Protein AF-A0A135SFX0-F1 (afdb_monomer_lite)

Organism: NCBI:txid1460502

Radius of gyration: 27.42 Å; chains: 1; bounding box: 77×60×84 Å

Secondary structure (DSSP, 8-state):
--GGG-HHHHHHHHHHHHHHHHHHHHHHHHTSPPP------TTGGGSSGGG-HHHHHHHHHHHHHHHHHHHHTTPPP-GGGT-SSPPPPPPP---S----HHHHHHHHHHHHHHHHTTS-GGG--HHHHHHHHHHHHHHHHHHHHHHHHHHHHHTT----TTTHHHHHHHHHHHHHHHHHHHHHHHTT--SSSSHHHHHHHHHHHHHHHTTT----PPPSS--TT-------SSPPPP-S---HHHHHHHHHHTTSTTTSTTS-------

pLDDT: mean 81.14, std 16.98, range [37.75, 98.44]

Sequence (270 aa):
MSVFDNPALVKECSDAVASIYADVVGHLSADSPPLPQLSKSNAEEHSLEPVGSDILRVVEGLASEVLGLCAAAGYSVDLSDYTTAAPPPPPSPLLGGSESVIERLDGEIERTYRRFYDYVYADLPFCWRLLYTELSLLKFSAVVFLYVAKRAARGGKTEEEDGEGDDEEKVLDDLVAVLDKALILAGGAGLKRGRRTISRLLGYLDSATLSTSPRSSLPARFPSSRTLTPPVTRPIRAVDRMSMSAFQAYLDGRRRVDEEADVDMDLGPE

Structure (mmCIF, N/CA/C/O backbone):
data_AF-A0A135SFX0-F1
#
_entry.id   AF-A0A135SFX0-F1
#
loop_
_atom_site.group_PDB
_atom_site.id
_atom_site.type_symbol
_atom_site.label_atom_id
_atom_site.label_alt_id
_atom_site.label_comp_id
_atom_site.label_asym_id
_atom_site.label_entity_id
_atom_site.label_seq_id
_atom_site.pdbx_PDB_ins_code
_atom_site.Cartn_x
_atom_site.Cartn_y
_atom_site.Cartn_z
_atom_site.occupancy
_atom_site.B_iso_or_equiv
_atom_site.auth_seq_id
_atom_site.auth_comp_id
_atom_site.auth_asym_id
_atom_site.auth_atom_id
_atom_site.pdbx_PDB_model_num
ATOM 1 N N . MET A 1 1 ? 15.414 -13.820 -14.861 1.00 71.75 1 MET A N 1
ATOM 2 C CA . MET A 1 1 ? 14.297 -12.887 -15.125 1.00 71.75 1 MET A CA 1
ATOM 3 C C . MET A 1 1 ? 14.031 -12.182 -13.821 1.00 71.75 1 MET A C 1
ATOM 5 O O . MET A 1 1 ? 13.925 -12.883 -12.821 1.00 71.75 1 MET A O 1
ATOM 9 N N . SER A 1 2 ? 14.022 -10.853 -13.823 1.00 84.31 2 SER A N 1
ATOM 10 C CA . SER A 1 2 ? 13.745 -10.091 -12.607 1.00 84.31 2 SER A CA 1
ATOM 11 C C . SER A 1 2 ? 12.273 -10.263 -12.228 1.00 84.31 2 SER A C 1
ATOM 13 O O . SER A 1 2 ? 11.418 -10.436 -13.102 1.00 84.31 2 SER A O 1
ATOM 15 N N . VAL A 1 3 ? 11.956 -10.206 -10.932 1.00 88.81 3 VAL A N 1
ATOM 16 C CA . VAL A 1 3 ? 10.562 -10.242 -10.441 1.00 88.81 3 VAL A CA 1
ATOM 17 C C . VAL A 1 3 ? 9.735 -9.115 -11.066 1.00 88.81 3 VAL A C 1
ATOM 19 O O . VAL A 1 3 ? 8.552 -9.277 -11.374 1.00 88.81 3 VAL A O 1
ATOM 22 N N . PHE A 1 4 ? 10.392 -7.981 -11.299 1.00 89.38 4 PHE A N 1
ATOM 23 C CA . PHE A 1 4 ? 9.812 -6.755 -11.831 1.00 89.38 4 PHE A CA 1
ATOM 24 C C . PHE A 1 4 ? 9.517 -6.818 -13.335 1.00 89.38 4 PHE A C 1
ATOM 26 O O . PHE A 1 4 ? 8.800 -5.961 -13.845 1.00 89.38 4 PHE A O 1
ATOM 33 N N . ASP A 1 5 ? 9.997 -7.857 -14.030 1.00 87.81 5 ASP A N 1
ATOM 34 C CA . ASP A 1 5 ? 9.651 -8.126 -15.429 1.00 87.81 5 ASP A CA 1
ATOM 35 C C . ASP A 1 5 ? 8.270 -8.810 -15.558 1.00 87.81 5 ASP A C 1
ATOM 37 O O . ASP A 1 5 ? 7.790 -9.036 -16.669 1.00 87.81 5 ASP A O 1
ATOM 41 N N . ASN A 1 6 ? 7.616 -9.170 -14.444 1.00 91.94 6 ASN A N 1
ATOM 42 C CA . ASN A 1 6 ? 6.309 -9.821 -14.460 1.00 91.94 6 ASN A CA 1
ATOM 43 C C . ASN A 1 6 ? 5.186 -8.816 -14.806 1.00 91.94 6 ASN A C 1
ATOM 45 O O . ASN A 1 6 ? 4.804 -8.004 -13.955 1.00 91.94 6 ASN A O 1
ATOM 49 N N . PRO A 1 7 ? 4.560 -8.901 -15.998 1.00 92.62 7 PRO A N 1
ATOM 50 C CA . PRO A 1 7 ? 3.531 -7.946 -16.406 1.00 92.62 7 PRO A CA 1
ATOM 51 C C . PRO A 1 7 ? 2.262 -8.042 -15.551 1.00 92.62 7 PRO A C 1
ATOM 53 O O . PRO A 1 7 ? 1.534 -7.060 -15.428 1.00 92.62 7 PRO A O 1
ATOM 56 N N . ALA A 1 8 ? 1.989 -9.198 -14.933 1.00 95.00 8 ALA A N 1
ATOM 57 C CA . ALA A 1 8 ? 0.838 -9.364 -14.050 1.00 95.00 8 ALA A CA 1
ATOM 58 C C . ALA A 1 8 ? 1.010 -8.588 -12.737 1.00 95.00 8 ALA A C 1
ATOM 60 O O . ALA A 1 8 ? 0.038 -8.018 -12.246 1.00 95.00 8 ALA A O 1
ATOM 61 N N . LEU A 1 9 ? 2.239 -8.517 -12.207 1.00 95.50 9 LEU A N 1
ATOM 62 C CA . LEU A 1 9 ? 2.559 -7.707 -11.030 1.00 95.50 9 LEU A CA 1
ATOM 63 C C . LEU A 1 9 ? 2.352 -6.221 -11.333 1.00 95.50 9 LEU A C 1
ATOM 65 O O . LEU A 1 9 ? 1.629 -5.540 -10.612 1.00 95.50 9 LEU A O 1
ATOM 69 N N . VAL A 1 10 ? 2.941 -5.734 -12.428 1.00 95.06 10 VAL A N 1
ATOM 70 C CA . VAL A 1 10 ? 2.844 -4.318 -12.812 1.00 95.06 10 VAL A CA 1
ATOM 71 C C . VAL A 1 10 ? 1.395 -3.918 -13.100 1.00 95.06 10 VAL A C 1
ATOM 73 O O . VAL A 1 10 ? 0.946 -2.864 -12.647 1.00 95.06 10 VAL A O 1
ATOM 76 N N . LYS A 1 11 ? 0.639 -4.782 -13.790 1.00 95.06 11 LYS A N 1
ATOM 77 C CA . LYS A 1 11 ? -0.791 -4.574 -14.036 1.00 95.06 11 LYS A CA 1
ATOM 78 C C . LYS A 1 11 ? -1.583 -4.504 -12.731 1.00 95.06 11 LYS A C 1
ATOM 80 O O . LYS A 1 11 ? -2.389 -3.598 -12.570 1.00 95.06 11 LYS A O 1
ATOM 85 N N . GLU A 1 12 ? -1.338 -5.415 -11.791 1.00 96.50 12 GLU A N 1
ATOM 86 C CA . GLU A 1 12 ? -2.019 -5.412 -10.493 1.00 96.50 12 GLU A CA 1
ATOM 87 C C . GLU A 1 12 ? -1.727 -4.129 -9.696 1.00 96.50 12 GLU A C 1
ATOM 89 O O . GLU A 1 12 ? -2.648 -3.556 -9.115 1.00 96.50 12 GLU A O 1
ATOM 94 N N . CYS A 1 13 ? -0.482 -3.635 -9.711 1.00 96.94 13 CYS A N 1
ATOM 95 C CA . CYS A 1 13 ? -0.124 -2.345 -9.114 1.00 96.94 13 CYS A CA 1
ATOM 96 C C . CYS A 1 13 ? -0.880 -1.186 -9.777 1.00 96.94 13 CYS A C 1
ATOM 98 O O . CYS A 1 13 ? -1.463 -0.350 -9.092 1.00 96.94 13 CYS A O 1
ATOM 100 N N . SER A 1 14 ? -0.903 -1.149 -11.111 1.00 95.94 14 SER A N 1
ATOM 101 C CA . SER A 1 14 ? -1.611 -0.120 -11.881 1.00 95.94 14 SER A CA 1
ATOM 102 C C . SER A 1 14 ? -3.109 -0.106 -11.566 1.00 95.94 14 SER A C 1
ATOM 104 O O . SER A 1 14 ? -3.663 0.943 -11.239 1.00 95.94 14 SER A O 1
ATOM 106 N N . ASP A 1 15 ? -3.750 -1.275 -11.603 1.00 95.62 15 ASP A N 1
ATOM 107 C CA . ASP A 1 15 ? -5.176 -1.436 -11.309 1.00 95.62 15 ASP A CA 1
ATOM 108 C C . ASP A 1 15 ? -5.492 -1.005 -9.864 1.00 95.62 15 ASP A C 1
ATOM 110 O O . ASP A 1 15 ? -6.490 -0.325 -9.614 1.00 95.62 15 ASP A O 1
ATOM 114 N N . ALA A 1 16 ? -4.625 -1.350 -8.903 1.00 96.06 16 ALA A N 1
ATOM 115 C CA . ALA A 1 16 ? -4.784 -0.947 -7.509 1.00 96.06 16 ALA A CA 1
ATOM 116 C C . ALA A 1 16 ? -4.713 0.578 -7.339 1.00 96.06 16 ALA A C 1
ATOM 118 O O . ALA A 1 16 ? -5.590 1.156 -6.697 1.00 96.06 16 ALA A O 1
ATOM 119 N N . VAL A 1 17 ? -3.714 1.235 -7.936 1.00 96.75 17 VAL A N 1
ATOM 120 C CA . VAL A 1 17 ? -3.541 2.695 -7.852 1.00 96.75 17 VAL A CA 1
ATOM 121 C C . VAL A 1 17 ? -4.712 3.418 -8.523 1.00 96.75 17 VAL A C 1
ATOM 123 O O . VAL A 1 17 ? -5.282 4.332 -7.928 1.00 96.75 17 VAL A O 1
ATOM 126 N N . ALA A 1 18 ? -5.118 2.986 -9.722 1.00 95.38 18 ALA A N 1
ATOM 127 C CA . ALA A 1 18 ? -6.254 3.563 -10.440 1.00 95.38 18 ALA A CA 1
ATOM 128 C C . ALA A 1 18 ? -7.560 3.417 -9.648 1.00 95.38 18 ALA A C 1
ATOM 130 O O . ALA A 1 18 ? -8.336 4.366 -9.542 1.00 95.38 18 ALA A O 1
ATOM 131 N N . SER A 1 19 ? -7.774 2.251 -9.031 1.00 94.88 19 SER A N 1
ATOM 132 C CA . SER A 1 19 ? -8.939 2.002 -8.184 1.00 94.88 19 SER A CA 1
ATOM 133 C C . SER A 1 19 ? -8.956 2.878 -6.926 1.00 94.88 19 SER A C 1
ATOM 135 O O . SER A 1 19 ? -10.024 3.362 -6.554 1.00 94.88 19 SER A O 1
ATOM 137 N N . ILE A 1 20 ? -7.804 3.092 -6.274 1.00 95.69 20 ILE A N 1
ATOM 138 C CA . ILE A 1 20 ? -7.688 4.003 -5.120 1.00 95.69 20 ILE A CA 1
ATOM 139 C C . ILE A 1 20 ? -8.018 5.432 -5.555 1.00 95.69 20 ILE A C 1
ATOM 141 O O . ILE A 1 20 ? -8.857 6.080 -4.935 1.00 95.69 20 ILE A O 1
ATOM 145 N N . TYR A 1 21 ? -7.413 5.899 -6.649 1.00 95.75 21 TYR A N 1
ATOM 146 C CA . TYR A 1 21 ? -7.652 7.238 -7.182 1.00 95.75 21 TYR A CA 1
ATOM 147 C C . TYR A 1 21 ? -9.137 7.472 -7.505 1.00 95.75 21 TYR A C 1
ATOM 149 O O . TYR A 1 21 ? -9.719 8.452 -7.043 1.00 95.75 21 TYR A O 1
ATOM 157 N N . ALA A 1 22 ? -9.773 6.547 -8.232 1.00 93.88 22 ALA A N 1
ATOM 158 C CA . ALA A 1 22 ? -11.178 6.664 -8.623 1.00 93.88 22 ALA A CA 1
ATOM 159 C C . ALA A 1 22 ? -12.129 6.717 -7.416 1.00 93.88 22 ALA A C 1
ATOM 161 O O . ALA A 1 22 ? -13.045 7.540 -7.389 1.00 93.88 22 ALA A O 1
ATOM 162 N N . ASP A 1 23 ? -11.899 5.885 -6.395 1.00 92.56 23 ASP A N 1
ATOM 163 C CA . ASP A 1 23 ? -12.725 5.896 -5.185 1.00 92.56 23 ASP A CA 1
ATOM 164 C C . ASP A 1 23 ? -12.553 7.210 -4.396 1.00 92.56 23 ASP A C 1
ATOM 166 O O . ASP A 1 23 ? -13.545 7.785 -3.948 1.00 92.56 23 ASP A O 1
ATOM 170 N N . VAL A 1 24 ? -11.325 7.728 -4.266 1.00 93.62 24 VAL A N 1
ATOM 171 C CA . VAL A 1 24 ? -11.059 9.002 -3.571 1.00 93.62 24 VAL A CA 1
ATOM 172 C C . VAL A 1 24 ? -11.704 10.185 -4.300 1.00 93.62 24 VAL A C 1
ATOM 174 O O . VAL A 1 24 ? -12.390 10.993 -3.670 1.00 93.62 24 VAL A O 1
ATOM 177 N N . VAL A 1 25 ? -11.552 10.266 -5.625 1.00 93.75 25 VAL A N 1
ATOM 178 C CA . VAL A 1 25 ? -12.194 11.302 -6.455 1.00 93.75 25 VAL A CA 1
ATOM 179 C C . VAL A 1 25 ? -13.719 11.206 -6.374 1.00 93.75 25 VAL A C 1
ATOM 181 O O . VAL A 1 25 ? -14.404 12.230 -6.290 1.00 93.75 25 VAL A O 1
ATOM 184 N N . GLY A 1 26 ? -14.260 9.984 -6.355 1.00 91.44 26 GLY A N 1
ATOM 185 C CA . GLY A 1 26 ? -15.686 9.733 -6.170 1.00 91.44 26 GLY A CA 1
ATOM 186 C C . GLY A 1 26 ? -16.212 10.308 -4.853 1.00 91.44 26 GLY A C 1
ATOM 187 O O . GLY A 1 26 ? -17.225 11.006 -4.856 1.00 91.44 26 GLY A O 1
ATOM 188 N N . HIS A 1 27 ? -15.492 10.094 -3.747 1.00 90.38 27 HIS A N 1
ATOM 189 C CA . HIS A 1 27 ? -15.853 10.651 -2.441 1.00 90.38 27 HIS A CA 1
ATOM 190 C C . HIS A 1 27 ? -15.768 12.183 -2.407 1.00 90.38 27 HIS A C 1
ATOM 192 O O . HIS A 1 27 ? -16.701 12.836 -1.947 1.00 90.38 27 HIS A O 1
ATOM 198 N N . LEU A 1 28 ? -14.700 12.772 -2.952 1.00 90.88 28 LEU A N 1
ATOM 199 C CA . LEU A 1 28 ? -14.540 14.231 -3.001 1.00 90.88 28 LEU A CA 1
ATOM 200 C C . LEU A 1 28 ? -15.601 14.920 -3.875 1.00 90.88 28 LEU A C 1
ATOM 202 O O . LEU A 1 28 ? -15.984 16.057 -3.604 1.00 90.88 28 LEU A O 1
ATOM 206 N N . SER A 1 29 ? -16.094 14.232 -4.907 1.00 89.12 29 SER A N 1
ATOM 207 C CA . SER A 1 29 ? -17.164 14.735 -5.777 1.00 89.12 29 SER A CA 1
ATOM 208 C C . SER A 1 29 ? -18.552 14.633 -5.130 1.00 89.12 29 SER A C 1
ATOM 210 O O . SER A 1 29 ? -19.439 15.427 -5.451 1.00 89.12 29 SER A O 1
ATOM 212 N N . ALA A 1 30 ? -18.749 13.669 -4.225 1.00 83.94 30 ALA A N 1
ATOM 213 C CA . ALA A 1 30 ? -20.016 13.422 -3.538 1.00 83.94 30 ALA A CA 1
ATOM 214 C C . ALA A 1 30 ? -20.318 14.427 -2.411 1.00 83.94 30 ALA A C 1
ATOM 216 O O . ALA A 1 30 ? -21.481 14.585 -2.053 1.00 83.94 30 ALA A O 1
ATOM 217 N N . ASP A 1 31 ? -19.317 15.164 -1.917 1.00 70.25 31 ASP A N 1
ATOM 218 C CA . ASP A 1 31 ? -19.468 16.215 -0.891 1.00 70.25 31 ASP A CA 1
ATOM 219 C C . ASP A 1 31 ? -20.222 17.478 -1.384 1.00 70.25 31 ASP A C 1
ATOM 221 O O . ASP A 1 31 ? -20.359 18.474 -0.667 1.00 70.25 31 ASP A O 1
ATOM 225 N N . SER A 1 32 ? -20.757 17.456 -2.611 1.00 64.94 32 SER A N 1
ATOM 226 C CA . SER A 1 32 ? -21.741 18.441 -3.070 1.00 64.94 32 SER A CA 1
ATOM 227 C C . SER A 1 32 ? -23.086 18.236 -2.349 1.00 64.94 32 SER A C 1
ATOM 229 O O . SER A 1 32 ? -23.496 17.096 -2.134 1.00 64.94 32 SER A O 1
ATOM 231 N N . PRO A 1 33 ? -23.805 19.310 -1.965 1.00 62.34 33 PRO A N 1
ATOM 232 C CA . PRO A 1 33 ? -24.902 19.239 -1.001 1.00 62.34 33 PRO A CA 1
ATOM 233 C C . PRO A 1 33 ? -25.979 18.218 -1.412 1.00 62.34 33 PRO A C 1
ATOM 235 O O . PRO A 1 33 ? -26.553 18.339 -2.501 1.00 62.34 33 PRO A O 1
ATOM 238 N N . PRO A 1 34 ? -26.286 17.227 -0.553 1.00 61.09 34 PRO A N 1
ATOM 239 C CA . PRO A 1 34 ? -27.169 16.137 -0.923 1.00 61.09 34 PRO A CA 1
ATOM 240 C C . PRO A 1 34 ? -28.634 16.584 -0.934 1.00 61.09 34 PRO A C 1
ATOM 242 O O . PRO A 1 34 ? -29.147 17.185 0.013 1.00 61.09 34 PRO A O 1
ATOM 245 N N . LEU A 1 35 ? -29.340 16.216 -2.004 1.00 57.16 35 LEU A N 1
ATOM 246 C CA . LEU A 1 35 ? -30.795 16.078 -1.984 1.00 57.16 35 LEU A CA 1
ATOM 247 C C . LEU A 1 35 ? -31.178 14.977 -0.974 1.00 57.16 35 LEU A C 1
ATOM 249 O O . LEU A 1 35 ? -30.424 14.017 -0.804 1.00 57.16 35 LEU A O 1
ATOM 253 N N . PRO A 1 36 ? -32.333 15.084 -0.296 1.00 61.09 36 PRO A N 1
ATOM 254 C CA . PRO A 1 36 ? -32.667 14.233 0.840 1.00 61.09 36 PRO A CA 1
ATOM 255 C C . PRO A 1 36 ? -32.838 12.778 0.389 1.00 61.09 36 PRO A C 1
ATOM 257 O O . PRO A 1 36 ? -33.839 12.438 -0.243 1.00 61.09 36 PRO A O 1
ATOM 260 N N . GLN A 1 37 ? -31.868 11.917 0.711 1.00 55.81 37 GLN A N 1
ATOM 261 C CA . GLN A 1 37 ? -31.950 10.485 0.436 1.00 55.81 37 GLN A CA 1
ATOM 262 C C . GLN A 1 37 ? -32.089 9.657 1.712 1.00 55.81 37 GLN A C 1
ATOM 264 O O . GLN A 1 37 ? -31.381 9.814 2.705 1.00 55.81 37 GLN A O 1
ATOM 269 N N . LEU A 1 38 ? -33.096 8.792 1.634 1.00 57.25 38 LEU A N 1
ATOM 270 C CA . LEU A 1 38 ? -33.609 7.874 2.630 1.00 57.25 38 LEU A CA 1
ATOM 271 C C . LEU A 1 38 ? -32.911 6.515 2.449 1.00 57.25 38 LEU A C 1
ATOM 273 O O . LEU A 1 38 ? -32.740 6.059 1.322 1.00 57.25 38 LEU A O 1
ATOM 277 N N . SER A 1 39 ? -32.609 5.851 3.568 1.00 57.16 39 SER A N 1
ATOM 278 C CA . SER A 1 39 ? -32.044 4.494 3.715 1.00 57.16 39 SER A CA 1
ATOM 279 C C . SER A 1 39 ? -30.529 4.333 3.492 1.00 57.16 39 SER A C 1
ATOM 281 O O . SER A 1 39 ? -30.062 3.830 2.475 1.00 57.16 39 SER A O 1
ATOM 283 N N . LYS A 1 40 ? -29.759 4.681 4.533 1.00 50.62 40 LYS A N 1
ATOM 284 C CA . LYS A 1 40 ? -28.363 4.257 4.710 1.00 50.62 40 LYS A CA 1
ATOM 285 C C . LYS A 1 40 ? -28.321 2.747 4.940 1.00 50.62 40 LYS A C 1
ATOM 287 O O . LYS A 1 40 ? -28.786 2.256 5.967 1.00 50.62 40 LYS A O 1
ATOM 292 N N . SER A 1 41 ? -27.821 2.006 3.960 1.00 57.25 41 SER A N 1
ATOM 293 C CA . SER A 1 41 ? -27.504 0.585 4.120 1.00 57.25 41 SER A CA 1
ATOM 294 C C . SER A 1 41 ? -26.127 0.428 4.783 1.00 57.25 41 SER A C 1
ATOM 296 O O . SER A 1 41 ? -25.288 1.320 4.675 1.00 57.25 41 SER A O 1
ATOM 298 N N . ASN A 1 42 ? -25.870 -0.710 5.440 1.00 58.78 42 ASN A N 1
ATOM 299 C CA . ASN A 1 42 ? -24.635 -1.032 6.191 1.00 58.78 42 ASN A CA 1
ATOM 300 C C . ASN A 1 42 ? -23.310 -0.934 5.384 1.00 58.78 42 ASN A C 1
ATOM 302 O O . ASN A 1 42 ? -22.238 -1.228 5.909 1.00 58.78 42 ASN A O 1
ATOM 306 N N . ALA A 1 43 ? -23.359 -0.555 4.105 1.00 57.75 43 ALA A N 1
ATOM 307 C CA . ALA A 1 43 ? -22.191 -0.352 3.256 1.00 57.75 43 ALA A CA 1
ATOM 308 C C . ALA A 1 43 ? -21.365 0.892 3.644 1.00 57.75 43 ALA A C 1
ATOM 310 O O . ALA A 1 43 ? -20.156 0.897 3.419 1.00 57.75 43 ALA A O 1
ATOM 311 N N . GLU A 1 44 ? -21.975 1.910 4.264 1.00 60.28 44 GLU A N 1
ATOM 312 C CA . GLU A 1 44 ? -21.264 3.142 4.658 1.00 60.28 44 GLU A CA 1
ATOM 313 C C . GLU A 1 44 ? -20.206 2.908 5.747 1.00 60.28 44 GLU A C 1
ATOM 315 O O . GLU A 1 44 ? -19.193 3.607 5.781 1.00 60.28 44 GLU A O 1
ATOM 320 N N . GLU A 1 45 ? -20.379 1.879 6.586 1.00 64.75 45 GLU A N 1
ATOM 321 C CA . GLU A 1 45 ? -19.471 1.568 7.704 1.00 64.75 45 GLU A CA 1
ATOM 322 C C . GLU A 1 45 ? -18.061 1.148 7.238 1.00 64.75 45 GLU A C 1
ATOM 324 O O . GLU A 1 45 ? -17.109 1.141 8.018 1.00 64.75 45 GLU A O 1
ATOM 329 N N . HIS A 1 46 ? -17.906 0.844 5.945 1.00 73.94 46 HIS A N 1
ATOM 330 C CA . HIS A 1 46 ? -16.663 0.351 5.352 1.00 73.94 46 HIS A CA 1
ATOM 331 C C . HIS A 1 46 ? -16.047 1.317 4.325 1.00 73.94 46 HIS A C 1
ATOM 333 O O . HIS A 1 46 ? -15.260 0.892 3.477 1.00 73.94 46 HIS A O 1
ATOM 339 N N . SER A 1 47 ? -16.409 2.600 4.376 1.00 78.19 47 SER A N 1
ATOM 340 C CA . SER A 1 47 ? -15.916 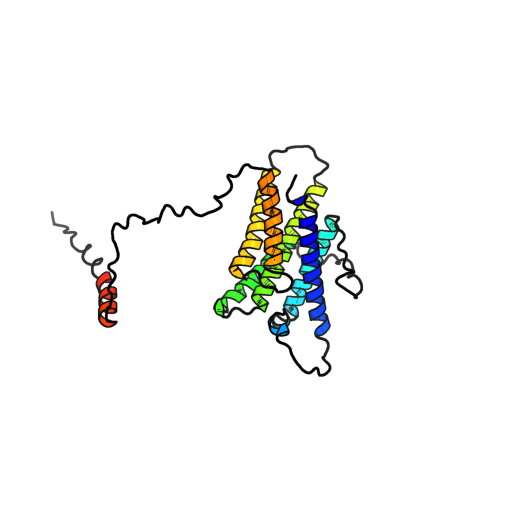3.635 3.459 1.00 78.19 47 SER A CA 1
ATOM 341 C C . SER A 1 47 ? -14.832 4.528 4.089 1.00 78.19 47 SER A C 1
ATOM 343 O O . SER A 1 47 ? -14.600 4.499 5.301 1.00 78.19 47 SER A O 1
ATOM 345 N N . LEU A 1 48 ? -14.154 5.327 3.256 1.00 78.12 48 LEU A N 1
ATOM 346 C CA . LEU A 1 48 ? -13.192 6.349 3.697 1.00 78.12 48 LEU A CA 1
ATOM 347 C C . LEU A 1 48 ? -13.852 7.676 4.099 1.00 78.12 48 LEU A C 1
ATOM 349 O O . LEU A 1 48 ? -13.151 8.582 4.546 1.00 78.12 48 LEU A O 1
ATOM 353 N N . GLU A 1 49 ? -15.174 7.808 3.977 1.00 76.31 49 GLU A N 1
ATOM 354 C CA . GLU A 1 49 ? -15.898 9.043 4.315 1.00 76.31 49 GLU A CA 1
ATOM 355 C C . GLU A 1 49 ? -15.555 9.616 5.705 1.00 76.31 49 GLU A C 1
ATOM 357 O O . GLU A 1 49 ? -15.384 10.831 5.815 1.00 76.31 49 GLU A O 1
ATOM 362 N N . PRO A 1 50 ? -15.351 8.805 6.766 1.00 84.69 50 PRO A N 1
ATOM 363 C CA . PRO A 1 50 ? -15.074 9.344 8.098 1.00 84.69 50 PRO A CA 1
ATOM 364 C C . PRO A 1 50 ? -13.683 9.976 8.264 1.00 84.69 50 PRO A C 1
ATOM 366 O O . PRO A 1 50 ? -13.412 10.570 9.304 1.00 84.69 50 PRO A O 1
ATOM 369 N N . VAL A 1 51 ? -12.776 9.813 7.294 1.00 87.56 51 VAL A N 1
ATOM 370 C CA . VAL A 1 51 ? -11.384 10.289 7.388 1.00 87.56 51 VAL A CA 1
ATOM 371 C C . VAL A 1 51 ? -11.295 11.814 7.199 1.00 87.56 51 VAL A C 1
ATOM 373 O O . VAL A 1 51 ? -10.399 12.454 7.748 1.00 87.56 51 VAL A O 1
ATOM 376 N N . GLY A 1 52 ? -12.258 12.411 6.490 1.00 92.75 52 GLY A N 1
ATOM 377 C CA . GLY A 1 52 ? -12.318 13.845 6.200 1.00 92.75 52 GLY A CA 1
ATOM 378 C C . GLY A 1 52 ? -11.668 14.233 4.866 1.00 92.75 52 GLY A C 1
ATOM 379 O O . GLY A 1 52 ? -10.689 13.631 4.418 1.00 92.75 52 GLY A O 1
ATOM 380 N N . SER A 1 53 ? -12.211 15.277 4.233 1.00 92.38 53 SER A N 1
ATOM 381 C CA . SER A 1 53 ? -11.851 15.714 2.875 1.00 92.38 53 SER A CA 1
ATOM 382 C C . SER A 1 53 ? -10.381 16.102 2.712 1.00 92.38 53 SER A C 1
ATOM 384 O O . SER A 1 53 ? -9.807 15.912 1.644 1.00 92.38 53 SER A O 1
ATOM 386 N N . ASP A 1 54 ? -9.759 16.650 3.755 1.00 94.81 54 ASP A N 1
ATOM 387 C CA . ASP A 1 54 ? -8.376 17.129 3.676 1.00 94.81 54 ASP A CA 1
ATOM 388 C C . ASP A 1 54 ? -7.391 15.974 3.500 1.00 94.81 54 ASP A C 1
ATOM 390 O O . ASP A 1 54 ? -6.481 16.058 2.679 1.00 94.81 54 ASP A O 1
ATOM 394 N N . ILE A 1 55 ? -7.611 14.861 4.204 1.00 95.31 55 ILE A N 1
ATO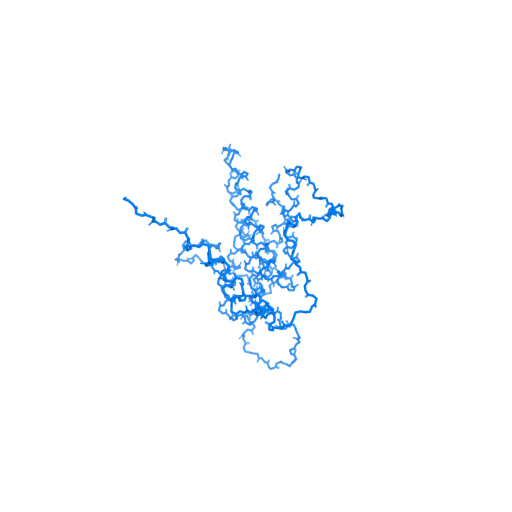M 395 C CA . ILE A 1 55 ? -6.791 13.657 4.051 1.00 95.31 55 ILE A CA 1
ATOM 396 C C . ILE A 1 55 ? -7.069 13.008 2.695 1.00 95.31 55 ILE A C 1
ATOM 398 O O . ILE A 1 55 ? -6.130 12.605 2.013 1.00 95.31 55 ILE A O 1
ATOM 402 N N . LEU A 1 56 ? -8.331 12.964 2.258 1.00 95.12 56 LEU A N 1
ATOM 403 C CA . LEU A 1 56 ? -8.684 12.435 0.938 1.00 95.12 56 LEU A CA 1
ATOM 404 C C . LEU A 1 56 ? -7.991 13.199 -0.197 1.00 95.12 56 LEU A C 1
ATOM 406 O O . LEU A 1 56 ? -7.456 12.565 -1.097 1.00 95.12 56 LEU A O 1
ATOM 410 N N . ARG A 1 57 ? -7.901 14.532 -0.127 1.00 95.62 57 ARG A N 1
ATOM 411 C CA . ARG A 1 57 ? -7.135 15.332 -1.103 1.00 95.62 57 ARG A CA 1
ATOM 412 C C . ARG A 1 57 ? -5.644 14.995 -1.112 1.00 95.62 57 ARG A C 1
ATOM 414 O O . ARG A 1 57 ? -5.018 15.011 -2.168 1.00 95.62 57 ARG A O 1
ATOM 421 N N . VAL A 1 58 ? -5.063 14.680 0.047 1.00 96.62 58 VAL A N 1
ATOM 422 C CA . VAL A 1 58 ? -3.664 14.228 0.118 1.00 96.62 58 VAL A CA 1
ATOM 423 C C . VAL A 1 58 ? -3.507 12.868 -0.564 1.00 96.62 58 VAL A C 1
ATOM 425 O O . VAL A 1 58 ? -2.604 12.702 -1.382 1.00 96.62 58 VAL A O 1
ATOM 428 N N . VAL A 1 59 ? -4.404 11.916 -0.290 1.00 96.56 59 VAL A N 1
ATOM 429 C CA . VAL A 1 59 ? -4.389 10.594 -0.942 1.00 96.56 59 VAL A CA 1
ATOM 430 C C . VAL A 1 59 ? -4.607 10.721 -2.452 1.00 96.56 59 VAL A C 1
ATOM 432 O O . VAL A 1 59 ? -3.910 10.055 -3.212 1.00 96.56 59 VAL A O 1
ATOM 435 N N . GLU A 1 60 ? -5.514 11.595 -2.896 1.00 96.44 60 GLU A N 1
ATOM 436 C CA . GLU A 1 60 ? -5.748 11.904 -4.313 1.00 96.44 60 GLU A CA 1
ATOM 437 C C . GLU A 1 60 ? -4.457 12.377 -4.991 1.00 96.44 60 GLU A C 1
ATOM 439 O O . GLU A 1 60 ? -4.065 11.829 -6.023 1.00 96.44 60 GLU A O 1
ATOM 444 N N . GLY A 1 61 ? -3.773 13.355 -4.384 1.00 95.88 61 GLY A N 1
ATOM 445 C CA . GLY A 1 61 ? -2.510 13.884 -4.892 1.00 95.88 61 GLY A CA 1
ATOM 446 C C . GLY A 1 61 ? -1.434 12.804 -4.996 1.00 95.88 61 GLY A C 1
ATOM 447 O O . GLY A 1 61 ? -0.828 12.636 -6.053 1.00 95.88 61 GLY A O 1
ATOM 448 N N . LEU A 1 62 ? -1.250 12.008 -3.939 1.00 97.06 62 LEU A N 1
ATOM 449 C CA . LEU A 1 62 ? -0.274 10.915 -3.933 1.00 97.06 62 LEU A CA 1
ATOM 450 C C . LEU A 1 62 ? -0.609 9.841 -4.975 1.00 97.06 62 LEU A C 1
ATOM 452 O O . LEU A 1 62 ? 0.270 9.419 -5.722 1.00 97.06 62 LEU A O 1
ATOM 456 N N . ALA A 1 63 ? -1.870 9.421 -5.079 1.00 96.88 63 ALA A N 1
ATOM 457 C CA . ALA A 1 63 ? -2.294 8.440 -6.073 1.00 96.88 63 ALA A CA 1
ATOM 458 C C . ALA A 1 63 ? -2.093 8.962 -7.506 1.00 96.88 63 ALA A C 1
ATOM 460 O O . ALA A 1 63 ? -1.588 8.229 -8.358 1.00 96.88 63 ALA A O 1
ATOM 461 N N . SER A 1 64 ? -2.403 10.238 -7.761 1.00 95.94 64 SER A N 1
ATOM 462 C CA . SER A 1 64 ? -2.154 10.886 -9.054 1.00 95.94 64 SER A CA 1
ATOM 463 C C . SER A 1 64 ? -0.668 10.900 -9.421 1.00 95.94 64 SER A C 1
ATOM 465 O O . SER A 1 64 ? -0.315 10.683 -10.580 1.00 95.94 64 SER A O 1
ATOM 467 N N . GLU A 1 65 ? 0.222 11.141 -8.461 1.00 95.25 65 GLU A N 1
ATOM 468 C CA . GLU A 1 65 ? 1.664 11.102 -8.708 1.00 95.25 65 GLU A CA 1
ATOM 469 C C . GLU A 1 65 ? 2.172 9.692 -9.001 1.00 95.25 65 GLU A C 1
ATOM 471 O O . GLU A 1 65 ? 2.978 9.501 -9.913 1.00 95.25 65 GLU A O 1
ATOM 476 N N . VAL A 1 66 ? 1.663 8.688 -8.282 1.00 96.19 66 VAL A N 1
ATOM 477 C CA . VAL A 1 66 ? 2.011 7.283 -8.527 1.00 96.19 66 VAL A CA 1
ATOM 478 C C . VAL A 1 66 ? 1.508 6.814 -9.898 1.00 96.19 66 VAL A C 1
ATOM 480 O O . VAL A 1 66 ? 2.223 6.085 -10.586 1.00 96.19 66 VAL A O 1
ATOM 483 N N . LEU A 1 67 ? 0.341 7.280 -10.361 1.00 95.12 67 LEU A N 1
ATOM 484 C CA . LEU A 1 67 ? -0.099 7.071 -11.750 1.00 95.12 67 LEU A CA 1
ATOM 485 C C . LEU A 1 67 ? 0.863 7.719 -12.755 1.00 95.12 67 LEU A C 1
ATOM 487 O O . LEU A 1 67 ? 1.179 7.118 -13.782 1.00 95.12 67 LEU A O 1
ATOM 491 N N . GLY A 1 68 ? 1.382 8.910 -12.444 1.00 93.19 68 GLY A N 1
ATOM 492 C CA . GLY A 1 68 ? 2.426 9.561 -13.237 1.00 93.19 68 GLY A CA 1
ATOM 493 C C . GLY A 1 68 ? 3.703 8.719 -13.345 1.00 93.19 68 GLY A C 1
ATOM 494 O O . GLY A 1 68 ? 4.270 8.599 -14.432 1.00 93.19 68 GLY A O 1
ATOM 495 N N . LEU A 1 69 ? 4.119 8.069 -12.251 1.00 93.19 69 LEU A N 1
ATOM 496 C CA . LEU A 1 69 ? 5.240 7.121 -12.265 1.00 93.19 69 LEU A CA 1
ATOM 497 C C . LEU A 1 69 ? 4.954 5.888 -13.129 1.00 93.19 69 LEU A C 1
ATOM 499 O O . LEU A 1 69 ? 5.838 5.440 -13.857 1.00 93.19 69 LEU A O 1
ATOM 503 N N . CYS A 1 70 ? 3.730 5.359 -13.077 1.00 92.81 70 CYS A N 1
ATOM 504 C CA . CYS A 1 70 ? 3.305 4.237 -13.915 1.00 92.81 70 CYS A CA 1
ATOM 505 C C . CYS A 1 70 ? 3.442 4.574 -15.411 1.00 92.81 70 CYS A C 1
ATOM 507 O O . CYS A 1 70 ? 4.053 3.819 -16.173 1.00 92.81 70 CYS A O 1
ATOM 509 N N . ALA A 1 71 ? 2.970 5.761 -15.807 1.00 91.94 71 ALA A N 1
ATOM 510 C CA . ALA A 1 71 ? 3.096 6.260 -17.173 1.00 91.94 71 ALA A CA 1
ATOM 511 C C . ALA A 1 71 ? 4.564 6.466 -17.587 1.00 91.94 71 ALA A C 1
ATOM 513 O O . ALA A 1 71 ? 4.955 6.089 -18.692 1.00 91.94 71 ALA A O 1
ATOM 514 N N . ALA A 1 72 ? 5.399 7.009 -16.694 1.00 87.56 72 ALA A N 1
ATOM 515 C CA . ALA A 1 72 ? 6.833 7.186 -16.937 1.00 87.56 72 ALA A CA 1
ATOM 516 C C . ALA A 1 72 ? 7.583 5.850 -17.095 1.00 87.56 72 ALA A C 1
ATOM 518 O O . ALA A 1 72 ? 8.548 5.772 -17.853 1.00 87.56 72 ALA A O 1
ATOM 519 N N . ALA A 1 73 ? 7.116 4.790 -16.430 1.00 86.56 73 ALA A N 1
ATOM 520 C CA . ALA A 1 73 ? 7.628 3.432 -16.596 1.00 86.56 73 ALA A CA 1
ATOM 521 C C . ALA A 1 73 ? 7.185 2.765 -17.919 1.00 86.56 73 ALA A C 1
ATOM 523 O O . ALA A 1 73 ? 7.575 1.629 -18.184 1.00 86.56 73 ALA A O 1
ATOM 524 N N . GLY A 1 74 ? 6.401 3.454 -18.760 1.00 84.69 74 GLY A N 1
ATOM 525 C CA . GLY A 1 74 ? 5.961 2.972 -20.072 1.00 84.69 74 GLY A CA 1
ATOM 526 C C . GLY A 1 74 ? 4.665 2.159 -20.053 1.00 84.69 74 GLY A C 1
ATOM 527 O O . GLY A 1 74 ? 4.324 1.543 -21.062 1.00 84.69 74 GLY A O 1
ATOM 528 N N . TYR A 1 75 ? 3.932 2.158 -18.937 1.00 80.81 75 TYR A N 1
ATOM 529 C CA . TYR A 1 75 ? 2.666 1.443 -18.808 1.00 80.81 75 TYR A CA 1
ATOM 530 C C . TYR A 1 75 ? 1.494 2.406 -18.986 1.00 80.81 75 TYR A C 1
ATOM 532 O O . TYR A 1 75 ? 1.411 3.449 -18.341 1.00 80.81 75 TYR A O 1
ATOM 540 N N . SER A 1 76 ? 0.579 2.056 -19.888 1.00 78.31 76 SER A N 1
ATOM 541 C CA . SER A 1 76 ? -0.667 2.795 -20.070 1.00 78.31 76 SER A CA 1
ATOM 542 C C . SER A 1 76 ? -1.718 2.235 -19.120 1.00 78.31 76 SER A C 1
ATOM 544 O O . SER A 1 76 ? -2.037 1.048 -19.171 1.00 78.31 76 SER A O 1
ATOM 546 N N . VAL A 1 77 ? -2.237 3.095 -18.246 1.00 72.81 77 VAL A N 1
ATOM 547 C CA . VAL A 1 77 ? -3.381 2.779 -17.390 1.00 72.81 77 VAL A CA 1
ATOM 548 C C . VAL A 1 77 ? -4.648 3.050 -18.190 1.00 72.81 77 VAL A C 1
ATOM 550 O O . VAL A 1 77 ? -4.896 4.193 -18.581 1.00 72.81 77 VAL A O 1
ATOM 553 N N . ASP A 1 78 ? -5.451 2.018 -18.435 1.00 71.88 78 ASP A N 1
ATOM 554 C CA . ASP A 1 78 ? -6.764 2.198 -19.047 1.00 71.88 78 ASP A CA 1
ATOM 555 C C . ASP A 1 78 ? -7.751 2.689 -17.977 1.00 71.88 78 ASP A C 1
ATOM 557 O O . ASP A 1 78 ? -8.362 1.915 -17.243 1.00 71.88 78 ASP A O 1
ATOM 561 N N . LEU A 1 79 ? -7.849 4.012 -17.824 1.00 68.50 79 LEU A N 1
ATOM 562 C CA . LEU A 1 79 ? -8.797 4.639 -16.895 1.00 68.50 79 LEU A CA 1
ATOM 563 C C . LEU A 1 79 ? -10.254 4.560 -17.381 1.00 68.50 79 LEU A C 1
ATOM 565 O O . LEU A 1 79 ? -11.153 4.942 -16.628 1.00 68.50 79 LEU A O 1
ATOM 569 N N . SER A 1 80 ? -10.504 4.083 -18.608 1.00 65.50 80 SER A N 1
ATOM 570 C CA . SER A 1 80 ? -11.851 4.060 -19.194 1.00 65.50 80 SER A CA 1
ATOM 571 C C . SER A 1 80 ? -12.836 3.186 -18.411 1.00 65.50 80 SER A C 1
ATOM 573 O O . SER A 1 80 ? -14.025 3.504 -18.370 1.00 65.50 80 SER A O 1
ATOM 575 N N . ASP A 1 81 ? -12.338 2.164 -17.710 1.00 61.16 81 ASP A N 1
ATOM 576 C CA . ASP A 1 81 ? -13.149 1.275 -16.873 1.00 61.16 81 ASP A CA 1
ATOM 577 C C . ASP A 1 81 ? -13.529 1.884 -15.508 1.00 61.16 81 ASP A C 1
ATOM 579 O O . ASP A 1 81 ? -14.459 1.402 -14.857 1.00 61.16 81 ASP A O 1
ATOM 583 N N . TYR A 1 82 ? -12.844 2.943 -15.058 1.00 58.00 82 TYR A N 1
ATOM 584 C CA . TYR A 1 82 ? -12.953 3.435 -13.675 1.00 58.00 82 TYR A CA 1
ATOM 585 C C . TYR A 1 82 ? -13.486 4.863 -13.547 1.00 58.00 82 TYR A C 1
ATOM 587 O O . TYR A 1 82 ? -13.990 5.225 -12.483 1.00 58.00 82 TYR A O 1
ATOM 595 N N . THR A 1 83 ? -13.436 5.662 -14.616 1.00 49.56 83 THR A N 1
ATOM 596 C CA . THR A 1 83 ? -13.781 7.086 -14.546 1.00 49.56 83 THR A CA 1
ATOM 597 C C . THR A 1 83 ? -14.571 7.526 -15.781 1.00 49.56 83 THR A C 1
ATOM 599 O O . THR A 1 83 ? -14.075 7.490 -16.900 1.00 49.56 83 THR A O 1
ATOM 602 N N . THR A 1 84 ? -15.808 8.005 -15.588 1.00 55.47 84 THR A N 1
ATOM 603 C CA . THR A 1 84 ? -16.608 8.670 -16.647 1.00 55.47 84 THR A CA 1
ATOM 604 C C . THR A 1 84 ? -16.246 10.159 -16.810 1.00 55.47 84 THR A C 1
ATOM 606 O O . THR A 1 84 ? -16.744 10.836 -17.706 1.00 55.47 84 THR A O 1
ATOM 609 N N . ALA A 1 85 ? -15.393 10.691 -15.931 1.00 48.91 85 ALA A N 1
ATOM 610 C CA . ALA A 1 85 ? -14.920 12.072 -15.943 1.00 48.91 85 ALA A CA 1
ATOM 611 C C . ALA A 1 85 ? -13.615 12.238 -16.749 1.00 48.91 85 ALA A C 1
ATOM 613 O O . ALA A 1 85 ? -12.801 11.323 -16.847 1.00 48.91 85 ALA A O 1
ATOM 614 N N . ALA A 1 86 ? -13.441 13.421 -17.345 1.00 44.44 86 ALA A N 1
ATOM 615 C CA . ALA A 1 86 ? -12.325 13.764 -18.225 1.00 44.44 86 ALA A CA 1
ATOM 616 C C . ALA A 1 86 ? -10.941 13.499 -17.584 1.00 44.44 86 ALA A C 1
ATOM 618 O O . ALA A 1 86 ? -10.793 13.683 -16.375 1.00 44.44 86 ALA A O 1
ATOM 619 N N . PRO A 1 87 ? -9.925 13.107 -18.381 1.00 51.69 87 PRO A N 1
ATOM 620 C CA . PRO A 1 87 ? -8.590 12.811 -17.871 1.00 51.69 87 PRO A CA 1
ATOM 621 C C . PRO A 1 87 ? -7.989 14.033 -17.158 1.00 51.69 87 PRO A C 1
ATOM 623 O O . PRO A 1 87 ? -8.117 15.154 -17.668 1.00 51.69 87 PRO A O 1
ATOM 626 N N . PRO A 1 88 ? -7.331 13.842 -15.999 1.00 55.09 88 PRO A N 1
ATOM 627 C CA . PRO A 1 88 ? -6.700 14.939 -15.287 1.00 55.09 88 PRO A CA 1
ATOM 628 C C . PRO A 1 88 ? -5.579 15.550 -16.144 1.00 55.09 88 PRO A C 1
ATOM 630 O O . PRO A 1 88 ? -4.880 14.829 -16.865 1.00 55.09 88 PRO A O 1
ATOM 633 N N . PRO A 1 89 ? -5.397 16.882 -16.101 1.00 50.69 89 PRO A N 1
ATOM 634 C CA . PRO A 1 89 ? -4.273 17.529 -16.759 1.00 50.69 89 PRO A CA 1
ATOM 635 C C . PRO A 1 89 ? -2.947 16.991 -16.194 1.00 50.69 89 PRO A C 1
ATOM 637 O O . PRO A 1 89 ? -2.894 16.613 -15.021 1.00 50.69 89 PRO A O 1
ATOM 640 N N . PRO A 1 90 ? -1.868 16.959 -17.001 1.00 52.06 90 PRO A N 1
ATOM 641 C CA . PRO A 1 90 ? -0.558 16.535 -16.524 1.00 52.06 90 PRO A CA 1
ATOM 642 C C . PRO A 1 90 ? -0.167 17.368 -15.295 1.00 52.06 90 PRO A C 1
ATOM 644 O O . PRO A 1 90 ? -0.382 18.586 -15.308 1.00 52.06 90 PRO A O 1
ATOM 647 N N . PRO A 1 91 ? 0.379 16.745 -14.235 1.00 53.34 91 PRO A N 1
ATOM 648 C CA . PRO A 1 91 ? 0.725 17.457 -13.018 1.00 53.34 91 PRO A CA 1
ATOM 649 C C . PRO A 1 91 ? 1.726 18.560 -13.355 1.00 53.34 91 PRO A C 1
ATOM 651 O O . PRO A 1 91 ? 2.832 18.305 -13.838 1.00 53.34 91 PRO A O 1
ATOM 654 N N . SER A 1 92 ? 1.315 19.807 -13.129 1.00 46.44 92 SER A N 1
ATOM 655 C CA . SER A 1 92 ? 2.218 20.951 -13.162 1.00 46.44 92 SER A CA 1
ATOM 656 C C . SER A 1 92 ? 3.371 20.686 -12.190 1.00 46.44 92 SER A C 1
ATOM 658 O O . SER A 1 92 ? 3.111 20.205 -11.084 1.00 46.44 92 SER A O 1
ATOM 660 N N . PRO A 1 93 ? 4.627 21.005 -12.549 1.00 41.84 93 PRO A N 1
ATOM 661 C CA . PRO A 1 93 ? 5.750 20.860 -11.639 1.00 41.84 93 PRO A CA 1
ATOM 662 C C . PRO A 1 93 ? 5.542 21.830 -10.474 1.00 41.84 93 PRO A C 1
ATOM 664 O O . PRO A 1 93 ? 5.795 23.031 -10.591 1.00 41.84 93 PRO A O 1
ATOM 667 N N . LEU A 1 94 ? 5.012 21.316 -9.363 1.00 43.75 94 LEU A N 1
ATOM 668 C CA . LEU A 1 94 ? 4.880 22.064 -8.126 1.00 43.75 94 LEU A CA 1
ATOM 669 C C . LEU A 1 94 ? 6.286 22.321 -7.586 1.00 43.75 94 LEU A C 1
ATOM 671 O O . LEU A 1 94 ? 6.987 21.461 -7.064 1.00 43.75 94 LEU A O 1
ATOM 675 N N . LEU A 1 95 ? 6.687 23.559 -7.818 1.00 40.97 95 LEU A N 1
ATOM 676 C CA . LEU A 1 95 ? 7.849 24.254 -7.318 1.00 40.97 95 LEU A CA 1
ATOM 677 C C . LEU A 1 95 ? 7.847 24.225 -5.774 1.00 40.97 95 LEU A C 1
ATOM 679 O O . LEU A 1 95 ? 7.024 24.899 -5.159 1.00 40.97 95 LEU A O 1
ATOM 683 N N . GLY A 1 96 ? 8.780 23.494 -5.152 1.00 37.75 96 GLY A N 1
ATOM 684 C CA . GLY A 1 96 ? 9.127 23.681 -3.733 1.00 37.75 96 GLY A CA 1
ATOM 685 C C . GLY A 1 96 ? 9.112 22.425 -2.863 1.00 37.75 96 GLY A C 1
ATOM 686 O O . GLY A 1 96 ? 8.260 22.291 -1.994 1.00 37.75 96 GLY A O 1
ATOM 687 N N . GLY A 1 97 ? 10.103 21.553 -3.052 1.00 42.03 97 GLY A N 1
ATOM 688 C CA . GLY A 1 97 ? 10.387 20.416 -2.176 1.00 42.03 97 GLY A CA 1
ATOM 689 C C . GLY A 1 97 ? 10.827 19.222 -3.005 1.00 42.03 97 GLY A C 1
ATOM 690 O O . GLY A 1 97 ? 10.001 18.553 -3.609 1.00 42.03 97 GLY A O 1
ATOM 691 N N . SER A 1 98 ? 12.130 18.956 -3.069 1.00 52.22 98 SER A N 1
ATOM 692 C CA . SER A 1 98 ? 12.695 17.756 -3.703 1.00 52.22 98 SER A CA 1
ATOM 693 C C . SER A 1 98 ? 12.448 16.506 -2.851 1.00 52.22 98 SER A C 1
ATOM 695 O O . SER A 1 98 ? 13.356 15.708 -2.646 1.00 52.22 98 SER A O 1
ATOM 697 N N . GLU A 1 99 ? 11.252 16.391 -2.285 1.00 72.12 99 GLU A N 1
ATOM 698 C CA . GLU A 1 99 ? 10.830 15.251 -1.492 1.00 72.12 99 GLU A CA 1
ATOM 699 C C . GLU A 1 99 ? 10.238 14.221 -2.449 1.00 72.12 99 GLU A C 1
ATOM 701 O O . GLU A 1 99 ? 9.317 14.499 -3.230 1.00 72.12 99 GLU A O 1
ATOM 706 N N . SER A 1 100 ? 10.816 13.028 -2.434 1.00 89.56 100 SER A N 1
ATOM 707 C CA . SER A 1 100 ? 10.348 11.936 -3.275 1.00 89.56 100 SER A CA 1
ATOM 708 C C . SER A 1 100 ? 8.906 11.568 -2.908 1.00 89.56 100 SER A C 1
ATOM 710 O O . SER A 1 100 ? 8.473 11.707 -1.764 1.00 89.56 100 SER A O 1
ATOM 712 N N . VAL A 1 101 ? 8.131 11.065 -3.873 1.00 94.69 101 VAL A N 1
ATOM 713 C CA . VAL A 1 101 ? 6.771 10.564 -3.588 1.00 94.69 101 VAL A CA 1
ATOM 714 C C . VAL A 1 101 ? 6.781 9.467 -2.510 1.00 94.69 101 VAL A C 1
ATOM 716 O O . VAL A 1 101 ? 5.820 9.336 -1.759 1.00 94.69 101 VAL A O 1
ATOM 719 N N . ILE A 1 102 ? 7.888 8.723 -2.390 1.00 96.06 102 ILE A N 1
ATOM 720 C CA . ILE A 1 102 ? 8.086 7.696 -1.361 1.00 96.06 102 ILE A CA 1
ATOM 721 C C . ILE A 1 102 ? 8.174 8.313 0.037 1.00 96.06 102 ILE A C 1
ATOM 723 O O . ILE A 1 102 ? 7.473 7.848 0.929 1.00 96.06 102 ILE A O 1
ATOM 727 N N . GLU A 1 103 ? 8.969 9.369 0.225 1.00 96.25 103 GLU A N 1
ATOM 728 C CA . GLU A 1 103 ? 9.091 10.062 1.519 1.00 96.25 103 GLU A CA 1
ATOM 729 C C . GLU A 1 103 ? 7.750 10.654 1.967 1.00 96.25 103 GLU A C 1
ATOM 731 O O . GLU A 1 103 ? 7.355 10.494 3.122 1.00 96.25 103 GLU A O 1
ATOM 736 N N . ARG A 1 104 ? 6.987 11.238 1.035 1.00 96.69 104 ARG A N 1
ATOM 737 C CA . ARG A 1 104 ? 5.642 11.746 1.339 1.00 96.69 104 ARG A CA 1
ATOM 738 C C . ARG A 1 104 ? 4.659 10.634 1.689 1.00 96.69 104 ARG A C 1
ATOM 740 O O . ARG A 1 104 ? 3.902 10.777 2.648 1.00 96.69 104 ARG A O 1
ATOM 747 N N . LEU A 1 105 ? 4.688 9.513 0.965 1.00 97.81 105 LEU A N 1
ATOM 748 C CA . LEU A 1 105 ? 3.902 8.329 1.320 1.00 97.81 105 LEU A CA 1
ATOM 749 C C . LEU A 1 105 ? 4.281 7.808 2.708 1.00 97.81 105 LEU A C 1
ATOM 751 O O . LEU A 1 105 ? 3.391 7.502 3.495 1.00 97.81 105 LEU A O 1
ATOM 755 N N . ASP A 1 106 ? 5.570 7.762 3.046 1.00 97.94 106 ASP A N 1
ATOM 756 C CA . ASP A 1 106 ? 6.031 7.362 4.376 1.00 97.94 106 ASP A CA 1
ATOM 757 C C . ASP A 1 106 ? 5.545 8.313 5.470 1.00 97.94 106 ASP A C 1
ATOM 759 O O . ASP A 1 106 ? 5.048 7.854 6.501 1.00 97.94 106 ASP A O 1
ATOM 763 N N . GLY A 1 107 ? 5.587 9.623 5.221 1.00 97.75 107 GLY A N 1
ATOM 764 C CA . GLY A 1 107 ? 5.039 10.627 6.129 1.00 97.75 107 GLY A CA 1
ATOM 765 C C . GLY A 1 107 ? 3.538 10.445 6.385 1.00 97.75 107 GLY A C 1
ATOM 766 O O . GLY A 1 107 ? 3.089 10.550 7.531 1.00 97.75 107 GLY A O 1
ATOM 767 N N . GLU A 1 108 ? 2.752 10.129 5.352 1.00 98.06 108 GLU A N 1
ATOM 768 C CA . GLU A 1 108 ? 1.312 9.871 5.498 1.00 98.06 108 GLU A CA 1
ATOM 769 C C . GLU A 1 108 ? 0.998 8.517 6.146 1.00 98.06 108 GLU A C 1
ATOM 771 O O . GLU A 1 108 ? 0.085 8.424 6.975 1.00 98.06 108 GLU A O 1
ATOM 776 N N . ILE 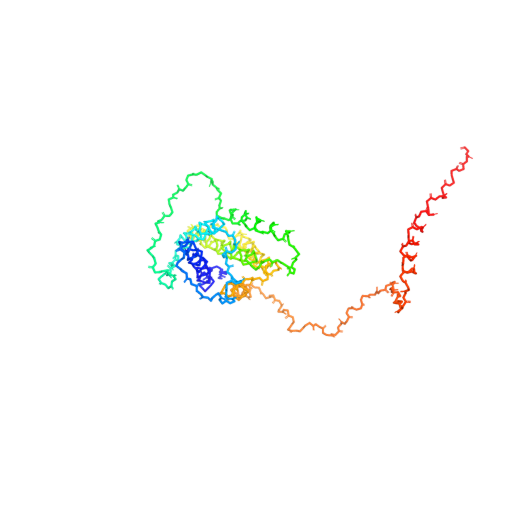A 1 109 ? 1.765 7.469 5.827 1.00 98.25 109 ILE A N 1
ATOM 777 C CA . ILE A 1 109 ? 1.659 6.155 6.475 1.00 98.25 109 ILE A CA 1
ATOM 778 C C . ILE A 1 109 ? 1.946 6.302 7.967 1.00 98.25 109 ILE A C 1
ATOM 780 O O . ILE A 1 109 ? 1.178 5.806 8.792 1.00 98.25 109 ILE A O 1
ATOM 784 N N . GLU A 1 110 ? 3.012 7.015 8.335 1.00 98.25 110 GLU A N 1
ATOM 785 C CA . GLU A 1 110 ? 3.365 7.249 9.733 1.00 98.25 110 GLU A CA 1
ATOM 786 C C . GLU A 1 110 ? 2.300 8.092 10.442 1.00 98.25 110 GLU A C 1
ATOM 788 O O . GLU A 1 110 ? 1.876 7.755 11.549 1.00 98.25 110 GLU A O 1
ATOM 793 N N . ARG A 1 111 ? 1.804 9.159 9.805 1.00 97.88 111 ARG A N 1
ATOM 794 C CA . ARG A 1 111 ? 0.727 9.987 10.367 1.00 97.88 111 ARG A CA 1
ATOM 795 C C . ARG A 1 111 ? -0.542 9.175 10.617 1.00 97.88 111 ARG A C 1
ATOM 797 O O . ARG A 1 111 ? -1.159 9.330 11.670 1.00 97.88 111 ARG A O 1
ATOM 804 N N . THR A 1 112 ? -0.900 8.294 9.688 1.00 97.69 112 THR A N 1
ATOM 805 C CA . THR A 1 112 ? -2.037 7.375 9.832 1.00 97.69 112 THR A CA 1
ATOM 806 C C . THR A 1 112 ? -1.783 6.357 10.939 1.00 97.69 112 THR A C 1
ATOM 808 O O . THR A 1 112 ? -2.650 6.125 11.776 1.00 97.69 112 THR A O 1
ATOM 811 N N . TYR A 1 113 ? -0.575 5.800 11.011 1.00 97.75 113 TYR A N 1
ATOM 812 C CA . TYR A 1 113 ? -0.189 4.866 12.064 1.00 97.75 113 TYR A CA 1
ATOM 813 C C . TYR A 1 113 ? -0.245 5.491 13.459 1.00 97.75 113 TYR A C 1
ATOM 815 O O . TYR A 1 113 ? -0.703 4.850 14.400 1.00 97.75 113 TYR A O 1
ATOM 823 N N . ARG A 1 114 ? 0.140 6.766 13.606 1.00 97.88 114 ARG A N 1
ATOM 824 C CA . ARG A 1 114 ? 0.020 7.484 14.885 1.00 97.88 114 ARG A CA 1
ATOM 825 C C . ARG A 1 114 ? -1.422 7.506 15.394 1.00 97.88 114 ARG A C 1
ATOM 827 O O . ARG A 1 114 ? -1.625 7.371 16.595 1.00 97.88 114 ARG A O 1
ATOM 834 N N . ARG A 1 115 ? -2.414 7.575 14.496 1.00 96.94 115 ARG A N 1
ATOM 835 C CA . ARG A 1 115 ? -3.836 7.483 14.868 1.00 96.94 115 ARG A CA 1
ATOM 836 C C . ARG A 1 115 ? -4.214 6.138 15.458 1.00 96.94 115 ARG A C 1
ATOM 838 O O . ARG A 1 115 ? -5.179 6.082 16.203 1.00 96.94 115 ARG A O 1
ATOM 845 N N . PHE A 1 116 ? -3.481 5.063 15.176 1.00 97.00 116 PHE A N 1
ATOM 846 C CA . PHE A 1 116 ? -3.810 3.755 15.742 1.00 97.00 116 PHE A CA 1
ATOM 847 C C . PHE A 1 116 ? -3.616 3.742 17.259 1.00 97.00 116 PHE A C 1
ATOM 849 O O . PHE A 1 116 ? -4.353 3.050 17.952 1.00 97.00 116 PHE A O 1
ATOM 856 N N . TYR A 1 117 ? -2.683 4.547 17.776 1.00 96.56 117 TYR A N 1
ATOM 857 C CA . TYR A 1 117 ? -2.434 4.678 19.212 1.00 96.56 117 TYR A CA 1
ATOM 858 C C . TYR A 1 117 ? -3.515 5.465 19.959 1.00 96.56 117 TYR A C 1
ATOM 860 O O . TYR A 1 117 ? -3.561 5.398 21.186 1.00 96.56 117 TYR A O 1
ATOM 868 N N . ASP A 1 118 ? -4.403 6.160 19.242 1.00 96.75 118 ASP A N 1
ATOM 869 C CA . ASP A 1 118 ? -5.570 6.813 19.839 1.00 96.75 118 ASP A CA 1
ATOM 870 C C . ASP A 1 118 ? -6.663 5.783 20.223 1.00 96.75 118 ASP A C 1
ATOM 872 O O . ASP A 1 118 ? -7.637 6.138 20.888 1.00 96.75 118 ASP A O 1
ATOM 876 N N . TYR A 1 119 ? -6.514 4.505 19.833 1.00 95.75 119 TYR A N 1
ATOM 877 C CA . TYR A 1 119 ? -7.506 3.443 20.029 1.00 95.75 119 TYR A CA 1
ATOM 878 C C . TYR A 1 119 ? -6.887 2.165 20.609 1.00 95.75 119 TYR A C 1
ATOM 880 O O . TYR A 1 119 ? -5.718 1.841 20.398 1.00 95.75 119 TYR A O 1
ATOM 888 N N . VAL A 1 120 ? -7.708 1.365 21.292 1.00 93.50 120 VAL A N 1
ATOM 889 C CA . VAL A 1 120 ? -7.395 -0.053 21.512 1.00 93.50 120 VAL A CA 1
ATOM 890 C C . VAL A 1 120 ? -7.588 -0.785 20.185 1.00 93.50 120 VAL A C 1
ATOM 892 O O . VAL A 1 120 ? -8.501 -0.464 19.432 1.00 93.50 120 VAL A O 1
ATOM 895 N N . TYR A 1 121 ? -6.770 -1.799 19.891 1.00 88.31 121 TYR A N 1
ATOM 896 C CA . TYR A 1 121 ? -6.841 -2.508 18.605 1.00 88.31 121 TYR A CA 1
ATOM 897 C C . TYR A 1 121 ? -8.248 -3.039 18.265 1.00 88.31 121 TYR A C 1
ATOM 899 O O . TYR A 1 121 ? -8.665 -2.974 17.112 1.00 88.31 121 TYR A O 1
ATOM 907 N N . ALA A 1 122 ? -8.994 -3.527 19.265 1.00 91.25 122 ALA A N 1
ATOM 908 C CA . ALA A 1 122 ? -10.369 -4.008 19.092 1.00 91.25 122 ALA A CA 1
ATOM 909 C C . ALA A 1 122 ? -11.344 -2.911 18.625 1.00 91.25 122 ALA A C 1
ATOM 911 O O . ALA A 1 122 ? -12.309 -3.213 17.928 1.00 91.25 122 ALA A O 1
ATOM 912 N N . ASP A 1 123 ? -11.043 -1.658 18.961 1.00 94.00 123 ASP A N 1
ATOM 913 C CA . ASP A 1 123 ? -11.877 -0.488 18.697 1.00 94.00 123 ASP A CA 1
ATOM 914 C C . ASP A 1 123 ? -11.320 0.375 17.554 1.00 94.00 123 ASP A C 1
ATOM 916 O O . ASP A 1 123 ? -11.850 1.450 17.277 1.00 94.00 123 ASP A O 1
ATOM 920 N N . LEU A 1 124 ? -10.247 -0.069 16.882 1.00 94.25 124 LEU A N 1
ATOM 921 C CA . LEU A 1 124 ? -9.601 0.696 15.822 1.00 94.25 124 LEU A CA 1
ATOM 922 C C . LEU A 1 124 ? -10.560 0.880 14.628 1.00 94.25 124 LEU A C 1
ATOM 924 O O . LEU A 1 124 ? -10.904 -0.112 13.956 1.00 94.25 124 LEU A O 1
ATOM 928 N N . PRO A 1 125 ? -10.957 2.129 14.302 1.00 95.06 125 PRO A N 1
ATOM 929 C CA . PRO A 1 125 ? -11.933 2.376 13.253 1.00 95.06 125 PRO A CA 1
ATOM 930 C C . PRO A 1 125 ? -11.497 1.792 11.913 1.00 95.06 125 PRO A C 1
ATOM 932 O O . PRO A 1 125 ? -10.323 1.835 11.529 1.00 95.06 125 PRO A O 1
ATOM 935 N N . PHE A 1 126 ? -12.462 1.231 11.185 1.00 94.44 126 PHE A N 1
ATOM 936 C CA . PHE A 1 126 ? -12.196 0.580 9.906 1.00 94.44 126 PHE A CA 1
ATOM 937 C C . PHE A 1 126 ? -11.580 1.542 8.883 1.00 94.44 126 PHE A C 1
ATOM 939 O O . PHE A 1 126 ? -10.653 1.154 8.177 1.00 94.44 126 PHE A O 1
ATOM 946 N N . CYS A 1 127 ? -12.028 2.800 8.851 1.00 95.31 127 CYS A N 1
ATOM 947 C CA . CYS A 1 127 ? -11.520 3.817 7.931 1.00 95.31 127 CYS A CA 1
ATOM 948 C C . CYS A 1 127 ? -10.007 4.064 8.084 1.00 95.31 127 CYS A C 1
ATOM 950 O O . CYS A 1 127 ? -9.309 4.178 7.081 1.00 95.31 127 CYS A O 1
ATOM 952 N N . TRP A 1 128 ? -9.471 4.052 9.312 1.00 96.50 128 TRP A N 1
ATOM 953 C CA . TRP A 1 128 ? -8.032 4.207 9.558 1.00 96.50 128 TRP A CA 1
ATOM 954 C C . TRP A 1 128 ? -7.235 2.987 9.101 1.00 96.50 128 TRP A C 1
ATOM 956 O O . TRP A 1 128 ? -6.163 3.129 8.513 1.00 96.50 128 TRP A O 1
ATOM 966 N N . ARG A 1 129 ? -7.772 1.780 9.318 1.00 96.94 129 ARG A N 1
ATOM 967 C CA . ARG A 1 129 ? -7.165 0.543 8.803 1.00 96.94 129 ARG A CA 1
ATOM 968 C C . ARG A 1 129 ? -7.168 0.513 7.275 1.00 96.94 129 ARG A C 1
ATOM 970 O O . ARG A 1 129 ? -6.165 0.134 6.670 1.00 96.94 129 ARG A O 1
ATOM 977 N N . LEU A 1 130 ? -8.276 0.919 6.656 1.00 96.25 130 LEU A N 1
ATOM 978 C CA . LEU A 1 130 ? -8.403 1.015 5.204 1.00 96.25 130 LEU A CA 1
ATOM 979 C C . LEU A 1 130 ? -7.390 2.014 4.641 1.00 96.25 130 LEU A C 1
ATOM 981 O O . LEU A 1 130 ? -6.594 1.634 3.790 1.00 96.25 130 LEU A O 1
ATOM 985 N N . LEU A 1 131 ? -7.344 3.234 5.184 1.00 97.19 131 LEU A N 1
ATOM 986 C CA . LEU A 1 131 ? -6.401 4.269 4.760 1.00 97.19 131 LEU A CA 1
ATOM 987 C C . LEU A 1 131 ? -4.945 3.794 4.855 1.00 97.19 131 LEU A C 1
ATOM 989 O O . LEU A 1 131 ? -4.187 3.937 3.900 1.00 97.19 131 LEU A O 1
ATOM 993 N N . TYR A 1 132 ? -4.557 3.180 5.979 1.00 98.19 132 TYR A N 1
ATOM 994 C CA . TYR A 1 132 ? -3.206 2.635 6.148 1.00 98.19 132 TYR A CA 1
ATOM 995 C C . TYR A 1 132 ? -2.883 1.579 5.083 1.00 98.19 132 TYR A C 1
ATOM 997 O O . TYR A 1 132 ? -1.789 1.559 4.515 1.00 98.19 132 TYR A O 1
ATOM 1005 N N . THR A 1 133 ? -3.849 0.703 4.797 1.00 98.12 133 THR A N 1
ATOM 1006 C CA . THR A 1 133 ? -3.704 -0.348 3.785 1.00 98.12 133 THR A CA 1
ATOM 1007 C C . THR A 1 133 ? -3.544 0.251 2.388 1.00 98.12 133 THR A C 1
ATOM 1009 O O . THR A 1 133 ? -2.653 -0.160 1.649 1.00 98.12 133 THR A O 1
ATOM 1012 N N . GLU A 1 134 ? -4.353 1.245 2.025 1.00 97.44 134 GLU A N 1
ATOM 1013 C CA . GLU A 1 134 ? -4.287 1.893 0.713 1.00 97.44 134 GLU A CA 1
ATOM 1014 C C . GLU A 1 134 ? -3.003 2.693 0.510 1.00 97.44 134 GLU A C 1
ATOM 1016 O O . GLU A 1 134 ? -2.359 2.542 -0.525 1.00 97.44 134 GLU A O 1
ATOM 1021 N N . LEU A 1 135 ? -2.566 3.465 1.509 1.00 98.38 135 LEU A N 1
ATOM 1022 C CA . LEU A 1 135 ? -1.278 4.162 1.462 1.00 98.38 135 LEU A CA 1
ATOM 1023 C C . LEU A 1 135 ? -0.108 3.175 1.312 1.00 98.38 135 LEU A C 1
ATOM 1025 O O . LEU A 1 135 ? 0.818 3.422 0.540 1.00 98.38 135 LEU A O 1
ATOM 1029 N N . SER A 1 136 ? -0.174 2.022 1.986 1.00 98.44 136 SER A N 1
ATOM 1030 C CA . SER A 1 136 ? 0.830 0.956 1.840 1.00 98.44 136 SER A CA 1
ATOM 1031 C C . SER A 1 136 ? 0.845 0.371 0.422 1.00 98.44 136 SER A C 1
ATOM 1033 O O . SER A 1 136 ? 1.916 0.146 -0.139 1.00 98.44 136 SER A O 1
ATOM 1035 N N . LEU A 1 137 ? -0.328 0.164 -0.190 1.00 98.31 137 LEU A N 1
ATOM 1036 C CA . LEU A 1 137 ? -0.446 -0.289 -1.583 1.00 98.31 137 LEU A CA 1
ATOM 1037 C C . LEU A 1 137 ? 0.060 0.761 -2.585 1.00 98.31 137 LEU A C 1
ATOM 1039 O O . LEU A 1 137 ? 0.699 0.397 -3.576 1.00 98.31 137 LEU A O 1
ATOM 1043 N N . LEU A 1 138 ? -0.175 2.051 -2.325 1.00 98.19 138 LEU A N 1
ATOM 1044 C CA . LEU A 1 138 ? 0.390 3.144 -3.121 1.00 98.19 138 LEU A CA 1
ATOM 1045 C C . LEU A 1 138 ? 1.919 3.160 -3.026 1.00 98.19 138 LEU A C 1
ATOM 1047 O O . LEU A 1 138 ? 2.579 3.206 -4.062 1.00 98.19 138 LEU A O 1
ATOM 1051 N N . LYS A 1 139 ? 2.489 3.041 -1.816 1.00 98.19 139 LYS A N 1
ATOM 1052 C CA . LYS A 1 139 ? 3.945 2.941 -1.616 1.00 98.19 139 LYS A CA 1
ATOM 1053 C C . LYS A 1 139 ? 4.531 1.744 -2.350 1.00 98.19 139 LYS A C 1
ATOM 1055 O O . LYS A 1 139 ? 5.497 1.906 -3.091 1.00 98.19 139 LYS A O 1
ATOM 1060 N N . PHE A 1 140 ? 3.929 0.570 -2.183 1.00 98.25 140 PHE A N 1
ATOM 1061 C CA . PHE A 1 140 ? 4.345 -0.642 -2.884 1.00 98.25 140 PHE A CA 1
ATOM 1062 C C . PHE A 1 140 ? 4.397 -0.417 -4.402 1.00 98.25 140 PHE A C 1
ATOM 1064 O O . PHE A 1 140 ? 5.418 -0.662 -5.042 1.00 98.25 140 PHE A O 1
ATOM 1071 N N . SER A 1 141 ? 3.316 0.122 -4.969 1.00 97.81 141 SER A N 1
ATOM 1072 C CA . SER A 1 141 ? 3.206 0.374 -6.409 1.00 97.81 141 SER A CA 1
ATOM 1073 C C . SER A 1 141 ? 4.228 1.407 -6.889 1.00 97.81 141 SER A C 1
ATOM 1075 O O . SER A 1 141 ? 4.862 1.212 -7.923 1.00 97.81 141 SER A O 1
ATOM 1077 N N . ALA A 1 142 ? 4.447 2.474 -6.117 1.00 97.25 142 ALA A N 1
ATOM 1078 C CA . ALA A 1 142 ? 5.435 3.503 -6.419 1.00 97.25 142 ALA A CA 1
ATOM 1079 C C . ALA A 1 142 ? 6.862 2.939 -6.471 1.00 97.25 142 ALA A C 1
ATOM 1081 O O . ALA A 1 142 ? 7.596 3.228 -7.415 1.00 97.25 142 ALA A O 1
ATOM 1082 N N . VAL A 1 143 ? 7.244 2.100 -5.500 1.00 96.12 143 VAL A N 1
ATOM 1083 C CA . VAL A 1 143 ? 8.557 1.433 -5.480 1.00 96.12 143 VAL A CA 1
ATOM 1084 C C . VAL A 1 143 ? 8.724 0.533 -6.708 1.00 96.12 143 VAL A C 1
ATOM 1086 O O . VAL A 1 143 ? 9.755 0.615 -7.377 1.00 96.12 143 VAL A O 1
ATOM 1089 N N . VAL A 1 144 ? 7.699 -0.253 -7.065 1.00 95.88 144 VAL A N 1
ATOM 1090 C CA . VAL A 1 144 ? 7.708 -1.089 -8.279 1.00 95.88 144 VAL A CA 1
ATOM 1091 C C . VAL A 1 144 ? 7.922 -0.238 -9.535 1.00 95.88 144 VAL A C 1
ATOM 1093 O O . VAL A 1 144 ? 8.824 -0.525 -10.321 1.00 95.88 144 VAL A O 1
ATOM 1096 N N . PHE A 1 145 ? 7.144 0.832 -9.730 1.00 95.19 145 PHE A N 1
ATOM 1097 C CA . PHE A 1 145 ? 7.264 1.672 -10.927 1.00 95.19 145 PHE A CA 1
ATOM 1098 C C . PHE A 1 145 ? 8.609 2.402 -11.006 1.00 95.19 145 PHE A C 1
ATOM 1100 O O . PHE A 1 145 ? 9.208 2.456 -12.080 1.00 95.19 145 PHE A O 1
ATOM 1107 N N . LEU A 1 146 ? 9.120 2.915 -9.882 1.00 93.44 146 LEU A N 1
ATOM 1108 C CA . LEU A 1 146 ? 10.439 3.550 -9.825 1.00 93.44 146 LEU A CA 1
ATOM 1109 C C . LEU A 1 146 ? 11.556 2.566 -10.170 1.00 93.44 146 LEU A C 1
ATOM 1111 O O . LEU A 1 146 ? 12.466 2.921 -10.921 1.00 93.44 146 LEU A O 1
ATOM 1115 N N . TYR A 1 147 ? 11.484 1.335 -9.659 1.00 92.50 147 TYR A N 1
ATOM 1116 C CA . TYR A 1 147 ? 12.462 0.299 -9.976 1.00 92.50 147 TYR A CA 1
ATOM 1117 C C . TYR A 1 147 ? 12.448 -0.039 -11.472 1.00 92.50 147 TYR A C 1
ATOM 1119 O O . TYR A 1 147 ? 13.496 -0.008 -12.123 1.00 92.50 147 TYR A O 1
ATOM 1127 N N . VAL A 1 148 ? 11.262 -0.272 -12.044 1.00 91.88 148 VAL A N 1
ATOM 1128 C CA . VAL A 1 148 ? 11.108 -0.578 -13.475 1.00 91.88 148 VAL A CA 1
ATOM 1129 C C . VAL A 1 148 ? 11.612 0.575 -14.352 1.00 91.88 148 VAL A C 1
ATOM 1131 O O . VAL A 1 148 ? 12.379 0.344 -15.288 1.00 91.88 148 VAL A O 1
ATOM 1134 N N . ALA A 1 149 ? 11.272 1.824 -14.019 1.00 90.81 149 ALA A N 1
ATOM 1135 C CA . ALA A 1 149 ? 11.750 3.001 -14.746 1.00 90.81 149 ALA A CA 1
ATOM 1136 C C . ALA A 1 149 ? 13.281 3.166 -14.656 1.00 90.81 149 ALA A C 1
ATOM 1138 O O . ALA A 1 149 ? 13.945 3.423 -15.663 1.00 90.81 149 ALA A O 1
ATOM 1139 N N . LYS A 1 150 ? 13.869 2.968 -13.465 1.00 90.12 150 LYS A N 1
ATOM 1140 C CA . LYS A 1 150 ? 15.326 3.020 -13.243 1.00 90.12 150 LYS A CA 1
ATOM 1141 C C . LYS A 1 150 ? 16.054 1.958 -14.070 1.00 90.12 150 LYS A C 1
ATOM 1143 O O . LYS A 1 150 ? 17.093 2.252 -14.661 1.00 90.12 150 LYS A O 1
ATOM 1148 N N . ARG A 1 151 ? 15.505 0.743 -14.137 1.00 87.19 151 ARG A N 1
ATOM 1149 C CA . ARG A 1 151 ? 16.051 -0.363 -14.935 1.00 87.19 151 ARG A CA 1
ATOM 1150 C C . ARG A 1 151 ? 15.983 -0.061 -16.433 1.00 87.19 151 ARG A C 1
ATOM 1152 O O . ARG A 1 151 ? 16.991 -0.205 -17.122 1.00 87.19 151 ARG A O 1
ATOM 1159 N N . ALA A 1 152 ? 14.854 0.457 -16.919 1.00 87.81 152 ALA A N 1
ATOM 1160 C CA . ALA A 1 152 ? 14.705 0.877 -18.314 1.00 87.81 152 ALA A CA 1
ATOM 1161 C C . ALA A 1 152 ? 15.732 1.955 -18.716 1.00 87.81 152 ALA A C 1
ATOM 1163 O O . ALA A 1 152 ? 16.295 1.896 -19.807 1.00 87.81 152 ALA A O 1
ATOM 1164 N N . ALA A 1 153 ? 16.046 2.895 -17.817 1.00 87.25 153 ALA A N 1
ATOM 1165 C CA . ALA A 1 153 ? 17.064 3.922 -18.053 1.00 87.25 153 ALA A CA 1
ATOM 1166 C C . ALA A 1 153 ? 18.512 3.383 -18.057 1.00 87.25 153 ALA A C 1
ATOM 1168 O O . ALA A 1 153 ? 19.387 3.977 -18.689 1.00 87.25 153 ALA A O 1
ATOM 1169 N N . ARG A 1 154 ? 18.784 2.272 -17.356 1.00 84.12 154 ARG A N 1
ATOM 1170 C CA . ARG A 1 154 ? 20.118 1.648 -17.257 1.00 84.12 154 ARG A CA 1
ATOM 1171 C C . ARG A 1 154 ? 20.460 0.714 -18.420 1.00 84.12 154 ARG A C 1
ATOM 1173 O O . ARG A 1 154 ? 21.646 0.486 -18.648 1.00 84.12 154 ARG A O 1
ATOM 1180 N N . GLY A 1 155 ? 19.469 0.231 -19.175 1.00 67.81 155 GLY A N 1
ATOM 1181 C CA . GLY A 1 155 ? 19.585 -0.797 -20.228 1.00 67.81 155 GLY A CA 1
ATOM 1182 C C . GLY A 1 155 ? 20.496 -0.506 -21.438 1.00 67.81 155 GLY A C 1
ATOM 1183 O O . GLY A 1 155 ? 20.347 -1.152 -22.469 1.00 67.81 155 GLY A O 1
ATOM 1184 N N . GLY A 1 156 ? 21.433 0.443 -21.343 1.00 61.94 156 GLY A N 1
ATOM 1185 C CA . GLY A 1 156 ? 22.423 0.773 -22.373 1.00 61.94 156 GLY A CA 1
ATOM 1186 C C . GLY A 1 156 ? 23.888 0.813 -21.910 1.00 61.94 156 GLY A C 1
ATOM 1187 O O . GLY A 1 156 ? 24.740 1.161 -22.723 1.00 61.94 156 GLY A O 1
ATOM 1188 N N . LYS A 1 157 ? 24.217 0.496 -20.646 1.00 60.91 157 LYS A N 1
ATOM 1189 C CA . LYS A 1 157 ? 25.613 0.471 -20.155 1.00 60.91 157 LYS A CA 1
ATOM 1190 C C . LYS A 1 157 ? 25.971 -0.897 -19.568 1.00 60.91 157 LYS A C 1
ATOM 1192 O O . LYS A 1 157 ? 25.493 -1.258 -18.503 1.00 60.91 157 LYS A O 1
ATOM 1197 N N . THR A 1 158 ? 26.804 -1.640 -20.293 1.00 54.50 158 THR A N 1
ATOM 1198 C CA . THR A 1 158 ? 27.205 -3.042 -20.055 1.00 54.50 158 THR A CA 1
ATOM 1199 C C . THR A 1 158 ? 28.372 -3.196 -19.070 1.00 54.50 158 THR A C 1
ATOM 1201 O O . THR A 1 158 ? 29.216 -4.059 -19.271 1.00 54.50 158 THR A O 1
ATOM 1204 N N . GLU A 1 159 ? 28.493 -2.368 -18.034 1.00 50.94 159 GLU A N 1
ATOM 1205 C CA . GLU A 1 159 ? 29.659 -2.469 -17.143 1.00 50.94 159 GLU A CA 1
ATOM 1206 C C . GLU A 1 159 ? 29.250 -2.638 -15.674 1.00 50.94 159 GLU A C 1
ATOM 1208 O O . GLU A 1 159 ? 28.625 -1.759 -15.086 1.00 50.94 159 GLU A O 1
ATOM 1213 N N . GLU A 1 160 ? 29.661 -3.803 -15.150 1.00 53.28 160 GLU A N 1
ATOM 1214 C CA . GLU A 1 160 ? 29.721 -4.271 -13.754 1.00 53.28 160 GLU A CA 1
ATOM 1215 C C . GLU A 1 160 ? 28.446 -4.935 -13.179 1.00 53.28 160 GLU A C 1
ATOM 1217 O O . GLU A 1 160 ? 27.625 -4.327 -12.498 1.00 53.28 160 GLU A O 1
ATOM 1222 N N . GLU A 1 161 ? 28.328 -6.249 -13.434 1.00 56.44 161 GLU A N 1
ATOM 1223 C CA . GLU A 1 161 ? 27.259 -7.166 -12.984 1.00 56.44 161 GLU A CA 1
ATOM 1224 C C . GLU A 1 161 ? 27.255 -7.462 -11.466 1.00 56.44 161 GLU A C 1
ATOM 1226 O O . GLU A 1 161 ? 26.277 -8.005 -10.955 1.00 56.44 161 GLU A O 1
ATOM 1231 N N . ASP A 1 162 ? 28.288 -7.078 -10.710 1.00 57.41 162 ASP A N 1
ATOM 1232 C CA . ASP A 1 162 ? 28.442 -7.506 -9.307 1.00 57.41 162 ASP A CA 1
ATOM 1233 C C . ASP A 1 162 ? 27.574 -6.722 -8.292 1.00 57.41 162 ASP A C 1
ATOM 1235 O O . ASP A 1 162 ? 27.497 -7.107 -7.126 1.00 57.41 162 ASP A O 1
ATOM 1239 N N . GLY A 1 163 ? 26.891 -5.641 -8.704 1.00 64.12 163 GLY A N 1
ATOM 1240 C CA . GLY A 1 163 ? 26.098 -4.783 -7.802 1.00 64.12 163 GLY A CA 1
ATOM 1241 C C . GLY A 1 163 ? 24.574 -4.800 -7.993 1.00 64.12 163 GLY A C 1
ATOM 1242 O O . GLY A 1 163 ? 23.849 -4.320 -7.124 1.00 64.12 163 GLY A O 1
ATOM 1243 N N . GLU A 1 164 ? 24.052 -5.320 -9.109 1.00 67.44 164 GLU A N 1
ATOM 1244 C CA . GLU A 1 164 ? 22.618 -5.186 -9.438 1.00 67.44 164 GLU A CA 1
ATOM 1245 C C . GLU A 1 164 ? 21.724 -6.158 -8.648 1.00 67.44 164 GLU A C 1
ATOM 1247 O O . GLU A 1 164 ? 20.594 -5.814 -8.302 1.00 67.44 164 GLU A O 1
ATOM 1252 N N . GLY A 1 165 ? 22.241 -7.343 -8.304 1.00 72.75 165 GLY A N 1
ATOM 1253 C CA . GLY A 1 165 ? 21.497 -8.338 -7.524 1.00 72.75 165 GLY A CA 1
ATOM 1254 C C . GLY A 1 165 ? 21.221 -7.901 -6.081 1.00 72.75 165 GLY A C 1
ATOM 1255 O O . GLY A 1 165 ? 20.128 -8.132 -5.572 1.00 72.75 165 GLY A O 1
ATOM 1256 N N . ASP A 1 166 ? 22.179 -7.214 -5.453 1.00 79.75 166 ASP A N 1
ATOM 1257 C CA . ASP A 1 166 ? 22.049 -6.701 -4.080 1.00 79.75 166 ASP A CA 1
ATOM 1258 C C . ASP A 1 166 ? 21.037 -5.539 -4.002 1.00 79.75 166 ASP A C 1
ATOM 1260 O O . ASP A 1 166 ? 20.279 -5.419 -3.041 1.00 79.75 166 ASP A O 1
ATOM 1264 N N . ASP A 1 167 ? 20.963 -4.707 -5.050 1.00 86.38 167 ASP A N 1
ATOM 1265 C CA . ASP A 1 167 ? 19.926 -3.676 -5.188 1.00 86.38 167 ASP A CA 1
ATOM 1266 C C . ASP A 1 167 ? 18.522 -4.305 -5.332 1.00 86.38 167 ASP A C 1
ATOM 1268 O O . ASP A 1 167 ? 17.564 -3.802 -4.746 1.00 86.38 167 ASP A O 1
ATOM 1272 N N . GLU A 1 168 ? 18.375 -5.386 -6.110 1.00 89.44 168 GLU A N 1
ATOM 1273 C CA . GLU A 1 168 ? 17.082 -6.063 -6.307 1.00 89.44 168 GLU A CA 1
ATOM 1274 C C . GLU A 1 168 ? 16.589 -6.748 -5.024 1.00 89.44 168 GLU A C 1
ATOM 1276 O O . GLU A 1 168 ? 15.423 -6.586 -4.663 1.00 89.44 168 GLU A O 1
ATOM 1281 N N . GLU A 1 169 ? 17.464 -7.464 -4.309 1.00 89.81 169 GLU A N 1
ATOM 1282 C CA . GLU A 1 169 ? 17.114 -8.154 -3.059 1.00 89.81 169 GLU A CA 1
ATOM 1283 C C . GLU A 1 169 ? 16.622 -7.173 -1.988 1.00 89.81 169 GLU A C 1
ATOM 1285 O O . GLU A 1 169 ? 15.560 -7.384 -1.404 1.00 89.81 169 GLU A O 1
ATOM 1290 N N . LYS A 1 170 ? 17.308 -6.036 -1.811 1.00 91.56 170 LYS A N 1
ATOM 1291 C CA . LYS A 1 170 ? 16.873 -4.983 -0.876 1.00 91.56 170 LYS A CA 1
ATOM 1292 C C . LYS A 1 170 ? 15.506 -4.413 -1.233 1.00 91.56 170 LYS A C 1
ATOM 1294 O O . LYS A 1 170 ? 14.676 -4.200 -0.354 1.00 91.56 170 LYS A O 1
ATOM 1299 N N . VAL A 1 171 ? 15.252 -4.179 -2.522 1.00 93.31 171 VAL A N 1
ATOM 1300 C CA . VAL A 1 171 ? 13.950 -3.672 -2.978 1.00 93.31 171 VAL A CA 1
ATOM 1301 C C . VAL A 1 171 ? 12.852 -4.708 -2.728 1.00 93.31 171 VAL A C 1
ATOM 1303 O O . VAL A 1 171 ? 11.747 -4.338 -2.336 1.00 93.31 171 VAL A O 1
ATOM 1306 N N . LEU A 1 172 ? 13.134 -6.000 -2.916 1.00 94.31 172 LEU A N 1
ATOM 1307 C CA . LEU A 1 172 ? 12.187 -7.070 -2.595 1.00 94.31 172 LEU A CA 1
ATOM 1308 C C . LEU A 1 172 ? 11.883 -7.132 -1.095 1.00 94.31 172 LEU A C 1
ATOM 1310 O O . LEU A 1 172 ? 10.708 -7.200 -0.729 1.00 94.31 172 LEU A O 1
ATOM 1314 N N . ASP A 1 173 ? 12.902 -7.051 -0.241 1.00 93.75 173 ASP A N 1
ATOM 1315 C CA . ASP A 1 173 ? 12.731 -7.031 1.214 1.00 93.75 173 ASP A CA 1
ATOM 1316 C C . ASP A 1 173 ? 11.874 -5.839 1.662 1.00 93.75 173 ASP A C 1
ATOM 1318 O O . ASP A 1 173 ? 10.938 -6.002 2.452 1.00 93.75 173 ASP A O 1
ATOM 1322 N N . ASP A 1 174 ? 12.122 -4.654 1.101 1.00 95.19 174 ASP A N 1
ATOM 1323 C CA . ASP A 1 174 ? 11.332 -3.455 1.379 1.00 95.19 174 ASP A CA 1
ATOM 1324 C C . ASP A 1 174 ? 9.865 -3.623 0.951 1.00 95.19 174 ASP A C 1
ATOM 1326 O O . ASP A 1 174 ? 8.945 -3.259 1.691 1.00 95.19 174 ASP A O 1
ATOM 1330 N N . LEU A 1 175 ? 9.619 -4.205 -0.226 1.00 96.69 175 LEU A N 1
ATOM 1331 C CA . LEU A 1 175 ? 8.270 -4.458 -0.739 1.00 96.69 175 LEU A CA 1
ATOM 1332 C C . LEU A 1 175 ? 7.497 -5.456 0.130 1.00 96.69 175 LEU A C 1
ATOM 1334 O O . LEU A 1 175 ? 6.335 -5.203 0.465 1.00 96.69 175 LEU A O 1
ATOM 1338 N N . VAL A 1 176 ? 8.134 -6.561 0.527 1.00 96.44 176 VAL A N 1
ATOM 1339 C CA . VAL A 1 176 ? 7.538 -7.549 1.440 1.00 96.44 176 VAL A CA 1
ATOM 1340 C C . VAL A 1 176 ? 7.245 -6.899 2.790 1.00 96.44 176 VAL A C 1
ATOM 1342 O O . VAL A 1 176 ? 6.129 -7.021 3.298 1.00 96.44 176 VAL A O 1
ATOM 1345 N N . ALA A 1 177 ? 8.186 -6.122 3.332 1.00 97.25 177 ALA A N 1
ATOM 1346 C CA . ALA A 1 177 ? 8.010 -5.439 4.608 1.00 97.25 177 ALA A CA 1
ATOM 1347 C C . ALA A 1 177 ? 6.824 -4.460 4.600 1.00 97.25 177 ALA A C 1
ATOM 1349 O O . ALA A 1 177 ? 6.110 -4.353 5.601 1.00 97.25 177 ALA A O 1
ATOM 1350 N N . VAL A 1 178 ? 6.584 -3.750 3.491 1.00 98.06 178 VAL A N 1
ATOM 1351 C CA . VAL A 1 178 ? 5.417 -2.861 3.338 1.00 98.06 178 VAL A CA 1
ATOM 1352 C C . VAL A 1 178 ? 4.108 -3.657 3.396 1.00 98.06 178 VAL A C 1
ATOM 1354 O O . VAL A 1 178 ? 3.195 -3.289 4.141 1.00 98.06 178 VAL A O 1
ATOM 1357 N N . LEU A 1 179 ? 4.013 -4.763 2.654 1.00 97.94 179 LEU A N 1
ATOM 1358 C CA . LEU A 1 179 ? 2.806 -5.594 2.608 1.00 97.94 179 LEU A CA 1
ATOM 1359 C C . LEU A 1 179 ? 2.530 -6.312 3.938 1.00 97.94 179 LEU A C 1
ATOM 1361 O O . LEU A 1 179 ? 1.386 -6.333 4.401 1.00 97.94 179 LEU A O 1
ATOM 1365 N N . ASP A 1 180 ? 3.567 -6.839 4.587 1.00 97.62 180 ASP A N 1
ATOM 1366 C CA . ASP A 1 180 ? 3.449 -7.513 5.880 1.00 97.62 180 ASP A CA 1
ATOM 1367 C C . ASP A 1 180 ? 3.008 -6.551 6.981 1.00 97.62 180 ASP A C 1
ATOM 1369 O O . ASP A 1 180 ? 2.109 -6.872 7.763 1.00 97.62 180 ASP A O 1
ATOM 1373 N N . LYS A 1 181 ? 3.561 -5.332 7.019 1.00 97.56 181 LYS A N 1
ATOM 1374 C CA . LYS A 1 181 ? 3.104 -4.298 7.959 1.00 97.56 181 LYS A CA 1
ATOM 1375 C C . LYS A 1 181 ? 1.633 -3.953 7.740 1.00 97.56 181 LYS A C 1
ATOM 1377 O O . LYS A 1 181 ? 0.890 -3.864 8.715 1.00 97.56 181 LYS A O 1
ATOM 1382 N N . ALA A 1 182 ? 1.181 -3.826 6.491 1.00 97.69 182 ALA A N 1
ATOM 1383 C CA . ALA A 1 182 ? -0.231 -3.589 6.188 1.00 97.69 182 ALA A CA 1
ATOM 1384 C C . ALA A 1 182 ? -1.138 -4.739 6.666 1.00 97.69 182 ALA A C 1
ATOM 1386 O O . ALA A 1 182 ? -2.220 -4.497 7.212 1.00 97.69 182 ALA A O 1
ATOM 1387 N N . LEU A 1 183 ? -0.697 -5.993 6.530 1.00 96.81 183 LEU A N 1
ATOM 1388 C CA . LEU A 1 183 ? -1.431 -7.151 7.046 1.00 96.81 183 LEU A CA 1
ATOM 1389 C C . LEU A 1 183 ? -1.452 -7.207 8.573 1.00 96.81 183 LEU A C 1
ATOM 1391 O O . LEU A 1 183 ? -2.505 -7.466 9.148 1.00 96.81 183 LEU A O 1
ATOM 1395 N N . ILE A 1 184 ? -0.320 -6.970 9.232 1.00 96.06 184 ILE A N 1
ATOM 1396 C CA . ILE A 1 184 ? -0.199 -7.094 10.688 1.00 96.06 184 ILE A CA 1
ATOM 1397 C C . ILE A 1 184 ? -0.919 -5.940 11.391 1.00 96.06 184 ILE A C 1
ATOM 1399 O O . ILE A 1 184 ? -1.703 -6.169 12.311 1.00 96.06 184 ILE A O 1
ATOM 1403 N N . LEU A 1 185 ? -0.678 -4.703 10.956 1.00 96.06 185 LEU A N 1
ATOM 1404 C CA . LEU A 1 185 ? -1.167 -3.510 11.646 1.00 96.06 185 LEU A CA 1
ATOM 1405 C C . LEU A 1 185 ? -2.617 -3.193 11.284 1.00 96.06 185 LEU A C 1
ATOM 1407 O O . LEU A 1 185 ? -3.416 -2.875 12.160 1.00 96.06 185 LEU A O 1
ATOM 1411 N N . ALA A 1 186 ? -2.976 -3.306 10.004 1.00 96.12 186 ALA A N 1
ATOM 1412 C CA . ALA A 1 186 ? -4.303 -2.938 9.517 1.00 96.12 186 ALA A CA 1
ATOM 1413 C C . ALA A 1 186 ? -5.182 -4.142 9.139 1.00 96.12 186 ALA A C 1
ATOM 1415 O O . ALA A 1 186 ? -6.350 -3.964 8.789 1.00 96.12 186 ALA A O 1
ATOM 1416 N N . GLY A 1 187 ? -4.661 -5.371 9.208 1.00 95.19 187 GLY A N 1
ATOM 1417 C CA . GLY A 1 187 ? -5.398 -6.577 8.819 1.00 95.19 187 GLY A CA 1
ATOM 1418 C C . GLY A 1 187 ? -5.574 -6.742 7.306 1.00 95.19 187 GLY A C 1
ATOM 1419 O O . GLY A 1 187 ? -6.325 -7.623 6.880 1.00 95.19 187 GLY A O 1
ATOM 1420 N N . GLY A 1 188 ? -4.937 -5.891 6.490 1.00 93.25 188 GLY A N 1
ATOM 1421 C CA . GLY A 1 188 ? -5.248 -5.757 5.065 1.00 93.25 188 GLY A CA 1
ATOM 1422 C C . GLY A 1 188 ? -6.696 -5.315 4.840 1.00 93.25 188 GLY A C 1
ATOM 1423 O O . GLY A 1 188 ? -7.433 -5.969 4.097 1.00 93.25 188 GLY A O 1
ATOM 1424 N N . ALA A 1 189 ? -7.129 -4.266 5.538 1.00 93.00 189 ALA A N 1
ATOM 1425 C CA . ALA A 1 189 ? -8.498 -3.776 5.472 1.00 93.00 189 ALA A CA 1
ATOM 1426 C C . ALA A 1 189 ? -8.879 -3.298 4.061 1.00 93.00 189 ALA A C 1
ATOM 1428 O O . ALA A 1 189 ? -8.054 -2.772 3.320 1.00 93.00 189 ALA A O 1
ATOM 1429 N N . GLY A 1 190 ? -10.157 -3.485 3.725 1.00 88.81 190 GLY A N 1
ATOM 1430 C CA . GLY A 1 190 ? -10.765 -3.064 2.465 1.00 88.81 190 GLY A CA 1
ATOM 1431 C C . GLY A 1 190 ? -11.468 -4.200 1.727 1.00 88.81 190 GLY A C 1
ATOM 1432 O O . GLY A 1 190 ? -10.943 -5.302 1.560 1.00 88.81 190 GLY A O 1
ATOM 1433 N N . LEU A 1 191 ? -12.715 -3.933 1.327 1.00 82.62 191 LEU A N 1
ATOM 1434 C CA . LEU A 1 191 ? -13.602 -4.921 0.704 1.00 82.62 191 LEU A CA 1
ATOM 1435 C C . LEU A 1 191 ? -13.228 -5.183 -0.759 1.00 82.62 191 LEU A C 1
ATOM 1437 O O . LEU A 1 191 ? -13.189 -6.335 -1.192 1.00 82.62 191 LEU A O 1
ATOM 1441 N N . LYS A 1 192 ? -12.956 -4.106 -1.509 1.00 85.12 192 LYS A N 1
ATOM 1442 C CA . LYS A 1 192 ? -12.565 -4.161 -2.926 1.00 85.12 192 LYS A CA 1
ATOM 1443 C C . LYS A 1 192 ? -11.085 -4.518 -3.079 1.00 85.12 192 LYS A C 1
ATOM 1445 O O . LYS A 1 192 ? -10.728 -5.417 -3.833 1.00 85.12 192 LYS A O 1
ATOM 1450 N N . ARG A 1 193 ? -10.247 -3.808 -2.324 1.00 85.62 193 ARG A N 1
ATOM 1451 C CA . ARG A 1 193 ? -8.784 -3.855 -2.332 1.00 85.62 193 ARG A CA 1
ATOM 1452 C C . ARG A 1 193 ? -8.318 -3.900 -0.884 1.00 85.62 193 ARG A C 1
ATOM 1454 O O . ARG A 1 193 ? -8.798 -3.128 -0.070 1.00 85.62 193 ARG A O 1
ATOM 1461 N N . GLY A 1 194 ? -7.492 -4.877 -0.552 1.00 91.38 194 GLY A N 1
ATOM 1462 C CA . GLY A 1 194 ? -7.169 -5.222 0.831 1.00 91.38 194 GLY A CA 1
ATOM 1463 C C . GLY A 1 194 ? -6.423 -6.546 0.863 1.00 91.38 194 GLY A C 1
ATOM 1464 O O . GLY A 1 194 ? -5.625 -6.829 -0.032 1.00 91.38 194 GLY A O 1
ATOM 1465 N N . ARG A 1 195 ? -6.728 -7.416 1.828 1.00 95.62 195 ARG A N 1
ATOM 1466 C CA . ARG A 1 195 ? -6.039 -8.702 2.018 1.00 95.62 195 ARG A CA 1
ATOM 1467 C C . ARG A 1 195 ? -5.913 -9.533 0.739 1.00 95.62 195 ARG A C 1
ATOM 1469 O O . ARG A 1 195 ? -4.856 -10.097 0.496 1.00 95.62 195 ARG A O 1
ATOM 1476 N N . ARG A 1 196 ? -6.958 -9.591 -0.096 1.00 95.50 196 ARG A N 1
ATOM 1477 C CA . ARG A 1 196 ? -6.926 -10.340 -1.369 1.00 95.50 196 ARG A CA 1
ATOM 1478 C C . ARG A 1 196 ? -5.888 -9.785 -2.346 1.00 95.50 196 ARG A C 1
ATOM 1480 O O . ARG A 1 196 ? -5.157 -10.562 -2.949 1.00 95.50 196 ARG A O 1
ATOM 1487 N N . THR A 1 197 ? -5.823 -8.465 -2.492 1.00 96.69 197 THR A N 1
ATOM 1488 C CA . THR A 1 197 ? -4.825 -7.781 -3.327 1.00 96.69 197 THR A CA 1
ATOM 1489 C C . THR A 1 197 ? -3.427 -8.034 -2.782 1.00 96.69 197 THR A C 1
ATOM 1491 O O . THR A 1 197 ? -2.572 -8.510 -3.519 1.00 96.69 197 THR A O 1
ATOM 1494 N N . ILE A 1 198 ? -3.224 -7.841 -1.474 1.00 97.50 198 ILE A N 1
ATOM 1495 C CA . ILE A 1 198 ? -1.927 -8.076 -0.824 1.00 97.50 198 ILE A CA 1
ATOM 1496 C C . ILE A 1 198 ? -1.458 -9.523 -1.023 1.00 97.50 198 ILE A C 1
ATOM 1498 O O . ILE A 1 198 ? -0.317 -9.749 -1.406 1.00 97.50 198 ILE A O 1
ATOM 1502 N N . SER A 1 199 ? -2.337 -10.511 -0.828 1.00 96.38 199 SER A N 1
ATOM 1503 C CA . SER A 1 199 ? -1.989 -11.920 -1.039 1.00 96.38 199 SER A CA 1
ATOM 1504 C C . SER A 1 199 ? -1.601 -12.230 -2.487 1.00 96.38 199 SER A C 1
ATOM 1506 O O . SER A 1 199 ? -0.716 -13.051 -2.705 1.00 96.38 199 SER A O 1
ATOM 1508 N N . ARG A 1 200 ? -2.228 -11.580 -3.478 1.00 96.62 200 ARG A N 1
ATOM 1509 C CA . ARG A 1 200 ? -1.828 -11.725 -4.887 1.00 96.62 200 ARG A CA 1
ATOM 1510 C C . ARG A 1 200 ? -0.456 -11.108 -5.147 1.00 96.62 200 ARG A C 1
ATOM 1512 O O . ARG A 1 200 ? 0.371 -11.757 -5.775 1.00 96.62 200 ARG A O 1
ATOM 1519 N N . LEU A 1 201 ? -0.206 -9.906 -4.624 1.00 96.88 201 LEU A N 1
ATOM 1520 C CA . LEU A 1 201 ? 1.083 -9.221 -4.755 1.00 96.88 201 LEU A CA 1
ATOM 1521 C C . LEU A 1 201 ? 2.225 -10.034 -4.132 1.00 96.88 201 LEU A C 1
ATOM 1523 O O . LEU A 1 201 ? 3.216 -10.284 -4.810 1.00 96.88 201 LEU A O 1
ATOM 1527 N N . LEU A 1 202 ? 2.050 -10.533 -2.903 1.00 95.81 202 LEU A N 1
ATOM 1528 C CA . LEU A 1 202 ? 3.012 -11.442 -2.264 1.00 95.81 202 LEU A CA 1
ATOM 1529 C C . LEU A 1 202 ? 3.236 -12.710 -3.097 1.00 95.81 202 LEU A C 1
ATOM 1531 O O . LEU A 1 202 ? 4.375 -13.111 -3.306 1.00 95.81 202 LEU A O 1
ATOM 1535 N N . GLY A 1 203 ? 2.170 -13.295 -3.654 1.00 94.75 203 GLY A N 1
ATOM 1536 C CA . GLY A 1 203 ? 2.284 -14.458 -4.537 1.00 94.75 203 GLY A CA 1
ATOM 1537 C C . GLY A 1 203 ? 3.128 -14.195 -5.791 1.00 94.75 203 GLY A C 1
ATOM 1538 O O . GLY A 1 203 ? 3.883 -15.073 -6.214 1.00 94.75 203 GLY A O 1
ATOM 1539 N N . TYR A 1 204 ? 3.050 -12.993 -6.373 1.00 94.56 204 TYR A N 1
ATOM 1540 C CA . TYR A 1 204 ? 3.919 -12.612 -7.489 1.00 94.56 204 TYR A CA 1
ATOM 1541 C C . TYR A 1 204 ? 5.384 -12.496 -7.059 1.00 94.56 204 TYR A C 1
ATOM 1543 O O . TYR A 1 204 ? 6.247 -13.000 -7.781 1.00 94.56 204 TYR A O 1
ATOM 1551 N N . LEU A 1 205 ? 5.659 -11.910 -5.888 1.00 92.81 205 LEU A N 1
ATOM 1552 C CA . LEU A 1 205 ? 7.019 -11.817 -5.345 1.00 92.81 205 LEU A CA 1
ATOM 1553 C C . LEU A 1 205 ? 7.607 -13.211 -5.064 1.00 92.81 205 LEU A C 1
ATOM 1555 O O . LEU A 1 205 ? 8.706 -13.521 -5.522 1.00 92.81 205 LEU A O 1
ATOM 1559 N N . ASP A 1 206 ? 6.840 -14.093 -4.420 1.00 88.06 206 ASP A N 1
ATOM 1560 C CA . ASP A 1 206 ? 7.261 -15.462 -4.099 1.00 88.06 206 ASP A CA 1
ATOM 1561 C C . ASP A 1 206 ? 7.571 -16.284 -5.354 1.00 88.06 206 ASP A C 1
ATOM 1563 O O . ASP A 1 206 ? 8.599 -16.965 -5.423 1.00 88.06 206 ASP A O 1
ATOM 1567 N N . SER A 1 207 ? 6.706 -16.206 -6.373 1.00 80.19 207 SER A N 1
ATOM 1568 C CA . SER A 1 207 ? 6.846 -16.994 -7.605 1.00 80.19 207 SER A CA 1
ATOM 1569 C C . SER A 1 207 ? 8.170 -16.752 -8.330 1.00 80.19 207 SER A C 1
ATOM 1571 O O . SER A 1 207 ? 8.713 -17.664 -8.954 1.00 80.19 207 SER A O 1
ATOM 1573 N N . ALA A 1 208 ? 8.723 -15.548 -8.202 1.00 69.56 208 ALA A N 1
ATOM 1574 C CA . ALA A 1 208 ? 9.976 -15.190 -8.834 1.00 69.56 208 ALA A CA 1
ATOM 1575 C C . ALA A 1 208 ? 11.197 -15.608 -7.996 1.00 69.56 208 ALA A C 1
ATOM 1577 O O . ALA A 1 208 ? 12.214 -16.007 -8.562 1.00 69.56 208 ALA A O 1
ATOM 1578 N N . THR A 1 209 ? 11.085 -15.638 -6.661 1.00 64.44 209 THR A N 1
ATOM 1579 C CA . THR A 1 209 ? 12.168 -16.136 -5.787 1.00 64.44 209 THR A CA 1
ATOM 1580 C C . THR A 1 209 ? 12.412 -17.643 -5.931 1.00 64.44 209 THR A C 1
ATOM 1582 O O . THR A 1 209 ? 13.552 -18.099 -5.827 1.00 64.44 209 THR A O 1
ATOM 1585 N N . LEU A 1 210 ? 11.366 -18.422 -6.237 1.00 59.53 210 LEU A N 1
ATOM 1586 C CA . LEU A 1 210 ? 11.460 -19.874 -6.446 1.00 59.53 210 LEU A CA 1
ATOM 1587 C C . LEU A 1 210 ? 12.234 -20.259 -7.716 1.00 59.53 210 LEU A C 1
ATOM 1589 O O . LEU A 1 210 ? 12.723 -21.384 -7.812 1.00 59.53 210 LEU A O 1
ATOM 1593 N N . SER A 1 211 ? 12.365 -19.349 -8.685 1.00 53.16 211 SER A N 1
ATOM 1594 C CA . SER A 1 211 ? 13.122 -19.611 -9.914 1.00 53.16 211 SER A CA 1
ATOM 1595 C C . SER A 1 211 ? 14.636 -19.443 -9.740 1.00 53.16 211 SER A C 1
ATOM 1597 O O . SER A 1 211 ? 15.388 -19.923 -10.589 1.00 53.16 211 SER A O 1
ATOM 1599 N N . THR A 1 212 ? 15.088 -18.760 -8.685 1.00 53.72 212 THR A N 1
ATOM 1600 C CA . THR A 1 212 ? 16.473 -18.260 -8.582 1.00 53.72 212 THR A CA 1
ATOM 1601 C C . THR A 1 212 ? 17.298 -18.995 -7.521 1.00 53.72 212 THR A C 1
ATOM 1603 O O . THR A 1 212 ? 18.523 -18.922 -7.530 1.00 53.72 212 THR A O 1
ATOM 1606 N N . SER A 1 213 ? 16.670 -19.765 -6.628 1.00 47.62 213 SER A N 1
ATOM 1607 C CA . SER A 1 213 ? 17.383 -20.549 -5.615 1.00 47.62 213 SER A CA 1
ATOM 1608 C C . SER A 1 213 ? 16.623 -21.831 -5.267 1.00 47.62 213 SER A C 1
ATOM 1610 O O . SER A 1 213 ? 15.409 -21.770 -5.062 1.00 47.62 213 SER A O 1
ATOM 1612 N N . PRO A 1 214 ? 17.294 -22.994 -5.135 1.00 48.09 214 PRO A N 1
ATOM 1613 C CA . PRO A 1 214 ? 16.695 -24.201 -4.581 1.00 48.09 214 PRO A CA 1
ATOM 1614 C C . PRO A 1 214 ? 16.539 -24.026 -3.063 1.00 48.09 214 PRO A C 1
ATOM 1616 O O . PRO A 1 214 ? 17.194 -24.697 -2.266 1.00 48.09 214 PRO A O 1
ATOM 1619 N N . ARG A 1 215 ? 15.685 -23.090 -2.638 1.00 48.59 215 ARG A N 1
ATOM 1620 C CA . ARG A 1 215 ? 15.250 -23.011 -1.246 1.00 48.59 215 ARG A CA 1
ATOM 1621 C C . ARG A 1 215 ? 14.472 -24.289 -0.968 1.00 48.59 215 ARG A C 1
ATOM 1623 O O . ARG A 1 215 ? 13.464 -24.569 -1.614 1.00 48.59 215 ARG A O 1
ATOM 1630 N N . SER A 1 216 ? 14.990 -25.099 -0.049 1.00 52.78 216 SER A N 1
ATOM 1631 C CA . SER A 1 216 ? 14.332 -26.310 0.423 1.00 52.78 216 SER A CA 1
ATOM 1632 C C . SER A 1 216 ? 12.915 -25.944 0.847 1.00 52.78 216 SER A C 1
ATOM 1634 O O . SER A 1 216 ? 12.713 -25.190 1.797 1.00 52.78 216 SER A O 1
ATOM 1636 N N . SER A 1 217 ? 11.930 -26.430 0.089 1.00 55.94 217 SER A N 1
ATOM 1637 C CA . SER A 1 217 ? 10.519 -26.184 0.365 1.00 55.94 217 SER A CA 1
ATOM 1638 C C . SER A 1 217 ? 10.255 -26.477 1.836 1.00 55.94 217 SER A C 1
ATOM 1640 O O . SER A 1 217 ? 10.569 -27.581 2.303 1.00 55.94 217 SER A O 1
ATOM 1642 N N . LEU A 1 218 ? 9.696 -25.505 2.561 1.00 66.38 218 LEU A N 1
ATOM 1643 C CA . LEU A 1 218 ? 9.264 -25.743 3.930 1.00 66.38 218 LEU A CA 1
ATOM 1644 C C . LEU A 1 218 ? 8.358 -26.984 3.935 1.00 66.38 218 LEU A C 1
ATOM 1646 O O . LEU A 1 218 ? 7.530 -27.146 3.032 1.00 66.38 218 LEU A O 1
ATOM 1650 N N . PRO A 1 219 ? 8.530 -27.901 4.898 1.00 67.81 219 PRO A N 1
ATOM 1651 C CA . PRO A 1 219 ? 7.742 -29.120 4.928 1.00 67.81 219 PRO A CA 1
ATOM 1652 C C . PRO A 1 219 ? 6.252 -28.764 4.983 1.00 67.81 219 PRO A C 1
ATOM 1654 O O . PRO A 1 219 ? 5.829 -27.970 5.820 1.00 67.81 219 PRO A O 1
ATOM 1657 N N . ALA A 1 220 ? 5.447 -29.389 4.115 1.00 72.94 220 ALA A N 1
ATOM 1658 C CA . ALA A 1 220 ? 4.001 -29.148 3.974 1.00 72.94 220 ALA A CA 1
ATOM 1659 C C . ALA A 1 220 ? 3.188 -29.370 5.269 1.00 72.94 220 ALA A C 1
ATOM 1661 O O . ALA A 1 220 ? 1.994 -29.082 5.339 1.00 72.94 220 ALA A O 1
ATOM 1662 N N . ARG A 1 221 ? 3.832 -29.910 6.303 1.00 76.12 221 ARG A N 1
ATOM 1663 C CA . ARG A 1 221 ? 3.297 -30.070 7.644 1.00 76.12 221 ARG A CA 1
ATOM 1664 C C . ARG A 1 221 ? 4.369 -29.688 8.649 1.00 76.12 221 ARG A C 1
ATOM 1666 O O . ARG A 1 221 ? 5.503 -30.160 8.555 1.00 76.12 221 ARG A O 1
ATOM 1673 N N . PHE A 1 222 ? 3.971 -28.917 9.658 1.00 70.06 222 PHE A N 1
ATOM 1674 C CA . PHE A 1 222 ? 4.763 -28.790 10.873 1.00 70.06 222 PHE A CA 1
ATOM 1675 C C . PHE A 1 222 ? 5.054 -30.195 11.428 1.00 70.06 222 PHE A C 1
ATOM 1677 O O . PHE A 1 222 ? 4.137 -31.025 11.467 1.00 70.06 222 PHE A O 1
ATOM 1684 N N . PRO A 1 223 ? 6.299 -30.495 11.839 1.00 73.81 223 PRO A N 1
ATOM 1685 C CA . PRO A 1 223 ? 6.637 -31.784 12.424 1.00 73.81 223 PRO A CA 1
ATOM 1686 C C . PRO A 1 223 ? 5.766 -32.047 13.657 1.00 73.81 223 PRO A C 1
ATOM 1688 O O . PRO A 1 223 ? 5.964 -31.454 14.713 1.00 73.81 223 PRO A O 1
ATOM 1691 N N . SER A 1 224 ? 4.803 -32.962 13.549 1.00 72.69 224 SER A N 1
ATOM 1692 C CA . SER A 1 224 ? 3.966 -33.384 14.682 1.00 72.69 224 SER A CA 1
ATOM 1693 C C . SER A 1 224 ? 4.716 -34.295 15.661 1.00 72.69 224 SER A C 1
ATOM 1695 O O . SER A 1 224 ? 4.173 -34.684 16.689 1.00 72.69 224 SER A O 1
ATOM 1697 N N . SER A 1 225 ? 5.958 -34.666 15.337 1.00 69.44 225 SER A N 1
ATOM 1698 C CA . SER A 1 225 ? 6.771 -35.630 16.080 1.00 69.44 225 SER A CA 1
ATOM 1699 C C . SER A 1 225 ? 7.550 -35.030 17.251 1.00 69.44 225 SER A C 1
ATOM 1701 O O . SER A 1 225 ? 8.200 -35.774 17.983 1.00 69.44 225 SER A O 1
ATOM 1703 N N . ARG A 1 226 ? 7.500 -33.709 17.466 1.00 59.19 226 ARG A N 1
ATOM 1704 C CA . ARG A 1 226 ? 8.178 -33.083 18.604 1.00 59.19 226 ARG A CA 1
ATOM 1705 C C . ARG A 1 226 ? 7.292 -32.025 19.243 1.00 59.19 226 ARG A C 1
ATOM 1707 O O . ARG A 1 226 ? 7.324 -30.856 18.873 1.00 59.19 226 ARG A O 1
ATOM 1714 N N . THR A 1 227 ? 6.557 -32.421 20.277 1.00 63.78 227 THR A N 1
ATOM 1715 C CA . THR A 1 227 ? 6.252 -31.493 21.363 1.00 63.78 227 THR A CA 1
ATOM 1716 C C . THR A 1 227 ? 7.594 -31.014 21.903 1.00 63.78 227 THR A C 1
ATOM 1718 O O . THR A 1 227 ? 8.301 -31.750 22.594 1.00 63.78 227 THR A O 1
ATOM 1721 N N . LEU A 1 228 ? 7.993 -29.803 21.504 1.00 67.25 228 LEU A N 1
ATOM 1722 C CA . LEU A 1 228 ? 9.011 -29.024 22.194 1.00 67.25 228 LEU A CA 1
ATOM 1723 C C . LEU A 1 228 ? 8.512 -28.857 23.628 1.00 67.25 228 LEU A C 1
ATOM 1725 O O . LEU A 1 228 ? 7.802 -27.915 23.954 1.00 67.25 228 LEU A O 1
ATOM 1729 N N . THR A 1 229 ? 8.836 -29.830 24.468 1.00 72.25 229 THR A N 1
ATOM 1730 C CA . THR A 1 229 ? 8.810 -29.676 25.913 1.00 72.25 229 THR A CA 1
ATOM 1731 C C . THR A 1 229 ? 10.222 -29.208 26.224 1.00 72.25 229 THR A C 1
ATOM 1733 O O . THR A 1 229 ? 11.114 -30.055 26.341 1.00 72.25 229 THR A O 1
ATOM 1736 N N . PRO A 1 230 ? 10.501 -27.888 26.204 1.00 75.75 230 PRO A N 1
ATOM 1737 C CA . PRO A 1 230 ? 11.806 -27.408 26.628 1.00 75.75 230 PRO A CA 1
ATOM 1738 C C . PRO A 1 230 ? 12.089 -27.995 28.017 1.00 75.75 230 PRO A C 1
ATOM 1740 O O . PRO A 1 230 ? 11.148 -28.161 28.797 1.00 75.75 230 PRO A O 1
ATOM 1743 N N . PRO A 1 231 ? 13.339 -28.361 28.336 1.00 79.94 231 PRO A N 1
ATOM 1744 C CA . PRO A 1 231 ? 13.675 -28.863 29.659 1.00 79.94 231 PRO A CA 1
ATOM 1745 C C . PRO A 1 231 ? 13.386 -27.765 30.687 1.00 79.94 231 PRO A C 1
ATOM 1747 O O . PRO A 1 231 ? 14.176 -26.846 30.888 1.00 79.94 231 PRO A O 1
ATOM 1750 N N . VAL A 1 232 ? 12.213 -27.835 31.316 1.00 80.25 232 VAL A N 1
ATOM 1751 C CA . VAL A 1 232 ? 11.813 -26.899 32.360 1.00 80.25 232 VAL A CA 1
ATOM 1752 C C . VAL A 1 232 ? 12.530 -27.331 33.632 1.00 80.25 232 VAL A C 1
ATOM 1754 O O . VAL A 1 232 ? 12.070 -28.210 34.353 1.00 80.25 232 VAL A O 1
ATOM 1757 N N . THR A 1 233 ? 13.684 -26.727 33.907 1.00 85.25 233 THR A N 1
ATOM 1758 C CA . THR A 1 233 ? 14.475 -27.010 35.117 1.00 85.25 233 THR A CA 1
ATOM 1759 C C . THR A 1 233 ? 13.782 -26.540 36.397 1.00 85.25 233 THR A C 1
ATOM 1761 O O . THR A 1 233 ? 14.149 -26.965 37.490 1.00 85.25 233 THR A O 1
ATOM 1764 N N . ARG A 1 234 ? 12.767 -25.672 36.280 1.00 78.38 234 ARG A N 1
ATOM 1765 C CA . ARG A 1 234 ? 11.986 -25.127 37.399 1.00 78.38 234 ARG A CA 1
ATOM 1766 C C . ARG A 1 234 ? 10.498 -25.034 37.038 1.00 78.38 234 ARG A C 1
ATOM 1768 O O . ARG A 1 234 ? 10.025 -23.948 36.703 1.00 78.38 234 ARG A O 1
ATOM 1775 N N . PRO A 1 235 ? 9.758 -26.155 37.047 1.00 80.50 235 PRO A N 1
ATOM 1776 C CA . PRO A 1 235 ? 8.336 -26.138 36.729 1.00 80.50 235 PRO A CA 1
ATOM 1777 C C . PRO A 1 235 ? 7.580 -25.272 37.739 1.00 80.50 235 PRO A C 1
ATOM 1779 O O . PRO A 1 235 ? 7.708 -25.450 38.953 1.00 80.50 235 PRO A O 1
ATOM 1782 N N . ILE A 1 236 ? 6.791 -24.322 37.235 1.00 80.00 236 ILE A N 1
ATOM 1783 C CA . ILE A 1 236 ? 5.887 -23.527 38.068 1.00 80.00 236 ILE A CA 1
ATOM 1784 C C . ILE A 1 236 ? 4.801 -24.475 38.575 1.00 80.00 236 ILE A C 1
ATOM 1786 O O . ILE A 1 236 ? 4.146 -25.159 37.788 1.00 80.00 236 ILE A O 1
ATOM 1790 N N . ARG A 1 237 ? 4.617 -24.544 39.895 1.00 80.69 237 ARG A N 1
ATOM 1791 C CA . ARG A 1 237 ? 3.537 -25.339 40.481 1.00 80.69 237 ARG A CA 1
ATOM 1792 C C . ARG A 1 237 ? 2.202 -24.687 40.137 1.00 80.69 237 ARG A C 1
ATOM 1794 O O . ARG A 1 237 ? 1.957 -23.552 40.537 1.00 80.69 237 ARG A O 1
ATOM 1801 N N . ALA A 1 238 ? 1.345 -25.415 39.429 1.00 83.12 238 ALA A N 1
ATOM 1802 C CA . ALA A 1 238 ? -0.052 -25.033 39.292 1.00 83.12 238 ALA A CA 1
ATOM 1803 C C . ALA A 1 238 ? -0.725 -25.147 40.670 1.00 83.12 238 ALA A C 1
ATOM 1805 O O . ALA A 1 238 ? -0.671 -26.202 41.305 1.00 83.12 238 ALA A O 1
ATOM 1806 N N . VAL A 1 239 ? -1.319 -24.055 41.149 1.00 85.75 239 VAL A N 1
ATOM 1807 C CA . VAL A 1 239 ? -2.087 -24.023 42.399 1.00 85.75 239 VAL A CA 1
ATOM 1808 C C . VAL A 1 239 ? -3.552 -23.883 42.012 1.00 85.75 239 VAL A C 1
ATOM 1810 O O . VAL A 1 239 ? -3.979 -22.821 41.576 1.00 85.75 239 VAL A O 1
ATOM 1813 N N . ASP A 1 240 ? -4.303 -24.976 42.136 1.00 80.75 240 ASP A N 1
ATOM 1814 C CA . ASP A 1 240 ? -5.637 -25.127 41.535 1.00 80.75 240 ASP A CA 1
ATOM 1815 C C . ASP A 1 240 ? -6.671 -24.138 42.111 1.00 80.75 240 ASP A C 1
ATOM 1817 O O . ASP A 1 240 ? -7.634 -23.763 41.446 1.00 80.75 240 ASP A O 1
ATOM 1821 N N . ARG A 1 241 ? -6.455 -23.667 43.351 1.00 79.50 241 ARG A N 1
ATOM 1822 C CA . ARG A 1 241 ? -7.274 -22.645 44.023 1.00 79.50 241 ARG A CA 1
ATOM 1823 C C . ARG A 1 241 ? -6.456 -21.854 45.037 1.00 79.50 241 ARG A C 1
ATOM 1825 O O . ARG A 1 241 ? -6.329 -22.255 46.191 1.00 79.50 241 ARG A O 1
ATOM 1832 N N . MET A 1 242 ? -5.918 -20.716 44.617 1.00 89.06 242 MET A N 1
ATOM 1833 C CA . MET A 1 242 ? -5.321 -19.740 45.528 1.00 89.06 242 MET A CA 1
ATOM 1834 C C . MET A 1 242 ? -6.360 -18.664 45.846 1.00 89.06 242 MET A C 1
ATOM 1836 O O . MET A 1 242 ? -6.984 -18.119 44.935 1.00 89.06 242 MET A O 1
ATOM 1840 N N . SER A 1 243 ? -6.583 -18.361 47.127 1.00 92.69 243 SER A N 1
ATOM 1841 C CA . SER A 1 243 ? -7.384 -17.186 47.478 1.00 92.69 243 SER A CA 1
ATOM 1842 C C . SER A 1 243 ? -6.657 -15.919 47.027 1.00 92.69 243 SER A C 1
ATOM 1844 O O . SER A 1 243 ? -5.426 -15.887 46.970 1.00 92.69 243 SER A O 1
ATOM 1846 N N . MET A 1 244 ? -7.405 -14.848 46.753 1.00 88.19 244 MET A N 1
ATOM 1847 C CA . MET A 1 244 ? -6.810 -13.580 46.317 1.00 88.19 244 MET A CA 1
ATOM 1848 C C . MET A 1 244 ? -5.814 -13.018 47.345 1.00 88.19 244 MET A C 1
ATOM 1850 O O . MET A 1 244 ? -4.765 -12.499 46.983 1.00 88.19 244 MET A O 1
ATOM 1854 N N . SER A 1 245 ? -6.094 -13.211 48.637 1.00 88.38 245 SER A N 1
ATOM 1855 C CA . SER A 1 245 ? -5.183 -12.847 49.728 1.00 88.38 245 SER A CA 1
ATOM 1856 C C . SER A 1 245 ? -3.893 -13.670 49.738 1.00 88.38 245 SER A C 1
ATOM 1858 O O . SER A 1 245 ? -2.818 -13.118 49.955 1.00 88.38 245 SER A O 1
ATOM 1860 N N . ALA A 1 246 ? -3.976 -14.978 49.479 1.00 86.19 246 ALA A N 1
ATOM 1861 C CA . ALA A 1 246 ? -2.802 -15.840 49.408 1.00 86.19 246 ALA A CA 1
ATOM 1862 C C . ALA A 1 246 ? -1.939 -15.494 48.186 1.00 86.19 246 ALA A C 1
ATOM 1864 O O . ALA A 1 246 ? -0.716 -15.466 48.296 1.00 86.19 246 ALA A O 1
ATOM 1865 N N . PHE A 1 247 ? -2.568 -15.175 47.051 1.00 87.00 247 PHE A N 1
ATOM 1866 C CA . PHE A 1 247 ? -1.874 -14.720 45.847 1.00 87.00 247 PHE A CA 1
ATOM 1867 C C . PHE A 1 247 ? -1.127 -13.401 46.080 1.00 87.00 247 PHE A C 1
ATOM 1869 O O . PHE A 1 247 ? 0.056 -13.307 45.756 1.00 87.00 247 PHE A O 1
ATOM 1876 N N . GLN A 1 248 ? -1.777 -12.422 46.717 1.00 88.06 248 GLN A N 1
ATOM 1877 C CA . GLN A 1 248 ? -1.145 -11.153 47.080 1.00 88.06 248 GLN A CA 1
ATOM 1878 C C . GLN A 1 248 ? 0.070 -11.370 47.997 1.00 88.06 248 GLN A C 1
ATOM 1880 O O . GLN A 1 248 ? 1.161 -10.897 47.695 1.00 88.06 248 GLN A O 1
ATOM 1885 N N . ALA A 1 249 ? -0.076 -12.187 49.046 1.00 87.00 249 ALA A N 1
ATOM 1886 C CA . ALA A 1 249 ? 1.027 -12.516 49.948 1.00 87.00 249 ALA A CA 1
ATOM 1887 C C . ALA A 1 249 ? 2.207 -13.210 49.235 1.00 87.00 249 ALA A C 1
ATOM 1889 O O . ALA A 1 249 ? 3.363 -12.990 49.594 1.00 87.00 249 ALA A O 1
ATOM 1890 N N . TYR A 1 250 ? 1.939 -14.027 48.210 1.00 85.94 250 TYR A N 1
ATOM 1891 C CA . TYR A 1 250 ? 2.978 -14.656 47.390 1.00 85.94 250 TYR A CA 1
ATOM 1892 C C . TYR A 1 250 ? 3.755 -13.643 46.536 1.00 85.94 250 TYR A C 1
ATOM 1894 O O . TYR A 1 250 ? 4.978 -13.755 46.426 1.00 85.94 250 TYR A O 1
ATOM 1902 N N . LEU A 1 251 ? 3.072 -12.647 45.959 1.00 84.38 251 LEU A N 1
ATOM 1903 C CA . LEU A 1 251 ? 3.724 -11.560 45.221 1.00 84.38 251 LEU A CA 1
ATOM 1904 C C . LEU A 1 251 ? 4.557 -10.669 46.150 1.00 84.38 251 LEU A C 1
ATOM 1906 O O . LEU A 1 251 ? 5.695 -10.334 45.820 1.00 84.38 251 LEU A O 1
ATOM 1910 N N . ASP A 1 252 ? 4.022 -10.350 47.327 1.00 87.44 252 ASP A N 1
ATOM 1911 C CA . ASP A 1 252 ? 4.684 -9.488 48.308 1.00 87.44 252 ASP A CA 1
ATOM 1912 C C . ASP A 1 252 ? 5.906 -10.174 48.948 1.00 87.44 252 ASP A C 1
ATOM 1914 O O . ASP A 1 252 ? 6.922 -9.531 49.214 1.00 87.44 252 ASP A O 1
ATOM 1918 N N . GLY A 1 253 ? 5.850 -11.496 49.152 1.00 73.75 253 GLY A N 1
ATOM 1919 C CA . GLY A 1 253 ? 6.935 -12.281 49.750 1.00 73.75 253 GLY A CA 1
ATOM 1920 C C . GLY A 1 253 ? 8.181 -12.423 48.870 1.00 73.75 253 GLY A C 1
ATOM 1921 O O . GLY A 1 253 ? 9.280 -12.590 49.395 1.00 73.75 253 GLY A O 1
ATOM 1922 N N . ARG A 1 254 ? 8.050 -12.310 47.540 1.00 62.91 254 ARG A N 1
ATOM 1923 C CA . ARG A 1 254 ? 9.192 -1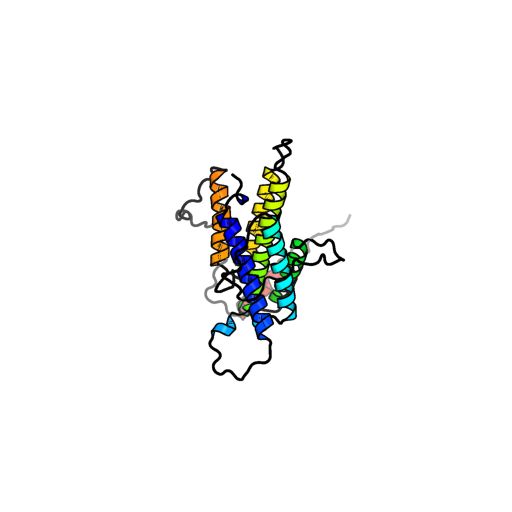2.429 46.616 1.00 62.91 254 ARG A CA 1
ATOM 1924 C C . ARG A 1 254 ? 10.162 -11.250 46.665 1.00 62.91 254 ARG A C 1
ATOM 1926 O O . ARG A 1 254 ? 11.301 -11.429 46.264 1.00 62.91 254 ARG A O 1
ATOM 1933 N N . ARG A 1 255 ? 9.745 -10.081 47.164 1.00 57.72 255 ARG A N 1
ATOM 1934 C CA . ARG A 1 255 ? 10.632 -8.908 47.286 1.00 57.72 255 ARG A CA 1
ATOM 1935 C C . ARG A 1 255 ? 11.636 -8.997 48.430 1.00 57.72 255 ARG A C 1
ATOM 1937 O O . ARG A 1 255 ? 12.616 -8.274 48.403 1.00 57.72 255 ARG A O 1
ATOM 1944 N N . ARG A 1 256 ? 11.395 -9.841 49.436 1.00 55.53 256 ARG A N 1
ATOM 1945 C CA . ARG A 1 256 ? 12.196 -9.827 50.671 1.00 55.53 256 ARG A CA 1
ATOM 1946 C C . ARG A 1 256 ? 13.453 -10.689 50.620 1.00 55.53 256 ARG A C 1
ATOM 1948 O O . ARG A 1 256 ? 14.348 -10.483 51.422 1.00 55.53 256 ARG A O 1
ATOM 1955 N N . VAL A 1 257 ? 13.520 -11.652 49.702 1.00 57.62 257 VAL A N 1
ATOM 1956 C CA . VAL A 1 257 ? 14.636 -12.613 49.652 1.00 57.62 257 VAL A CA 1
ATOM 1957 C C . VAL A 1 257 ? 15.896 -11.998 49.032 1.00 57.62 257 VAL A C 1
ATOM 1959 O O . VAL A 1 257 ? 16.994 -12.444 49.340 1.00 57.62 257 VAL A O 1
ATOM 1962 N N . ASP A 1 258 ? 15.754 -10.944 48.224 1.00 56.53 258 ASP A N 1
ATOM 1963 C CA . ASP A 1 258 ? 16.894 -10.290 47.571 1.00 56.53 258 ASP A CA 1
ATOM 1964 C C . ASP A 1 258 ? 17.557 -9.208 48.453 1.00 56.53 258 ASP A C 1
ATOM 1966 O O . ASP A 1 258 ? 18.664 -8.783 48.152 1.00 56.53 258 ASP A O 1
ATOM 1970 N N . GLU A 1 259 ? 16.927 -8.781 49.557 1.00 56.19 259 GLU A N 1
ATOM 1971 C CA . GLU A 1 259 ? 17.473 -7.739 50.453 1.00 56.19 259 GLU A CA 1
ATOM 1972 C C . GLU A 1 259 ? 18.305 -8.301 51.624 1.00 56.19 259 GLU A C 1
ATOM 1974 O O . GLU A 1 259 ? 19.112 -7.578 52.202 1.00 56.19 259 GLU A O 1
ATOM 1979 N N . GLU A 1 260 ? 18.165 -9.584 51.973 1.00 55.91 260 GLU A N 1
ATOM 1980 C CA . GLU A 1 260 ? 18.926 -10.204 53.077 1.00 55.91 260 GLU A CA 1
ATOM 1981 C C . GLU A 1 260 ? 20.279 -10.800 52.643 1.00 55.91 260 GLU A C 1
ATOM 1983 O O . GLU A 1 260 ? 21.068 -11.205 53.494 1.00 55.91 260 GLU A O 1
ATOM 1988 N N . ALA A 1 261 ? 20.590 -10.835 51.341 1.00 56.62 261 ALA A N 1
ATOM 1989 C CA . ALA A 1 261 ? 21.855 -11.383 50.838 1.00 56.62 261 ALA A CA 1
ATOM 1990 C C . ALA A 1 261 ? 23.042 -10.392 50.870 1.00 56.62 261 ALA A C 1
ATOM 1992 O O . ALA A 1 261 ? 24.176 -10.822 50.672 1.00 56.62 261 ALA A O 1
ATOM 1993 N N . ASP A 1 262 ? 22.807 -9.105 51.155 1.00 54.84 262 ASP A N 1
ATOM 1994 C CA . ASP A 1 262 ? 23.821 -8.036 51.065 1.00 54.84 262 ASP A CA 1
ATOM 1995 C C . ASP A 1 262 ? 24.343 -7.518 52.429 1.00 54.84 262 ASP A C 1
ATOM 1997 O O . ASP A 1 262 ? 25.074 -6.529 52.472 1.00 54.84 262 ASP A O 1
ATOM 2001 N N . VAL A 1 263 ? 24.007 -8.158 53.561 1.00 58.41 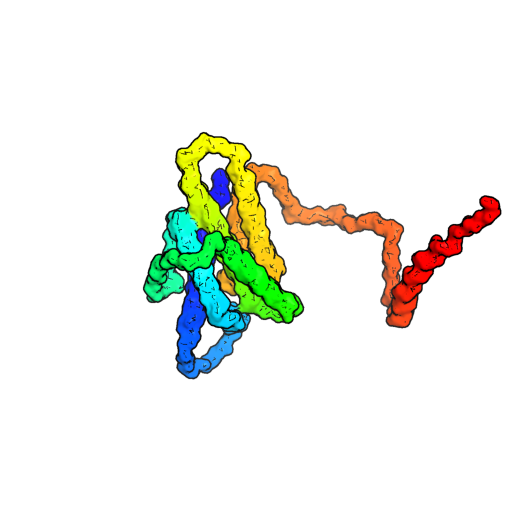263 VAL A N 1
ATOM 2002 C CA . VAL A 1 263 ? 24.290 -7.601 54.912 1.00 58.41 263 VAL A CA 1
ATOM 2003 C C . VAL A 1 263 ? 25.424 -8.305 55.686 1.00 58.41 263 VAL A C 1
ATOM 2005 O O . VAL A 1 263 ? 25.688 -7.939 56.823 1.00 58.41 263 VAL A O 1
ATOM 2008 N N . ASP A 1 264 ? 26.180 -9.229 55.084 1.00 55.19 264 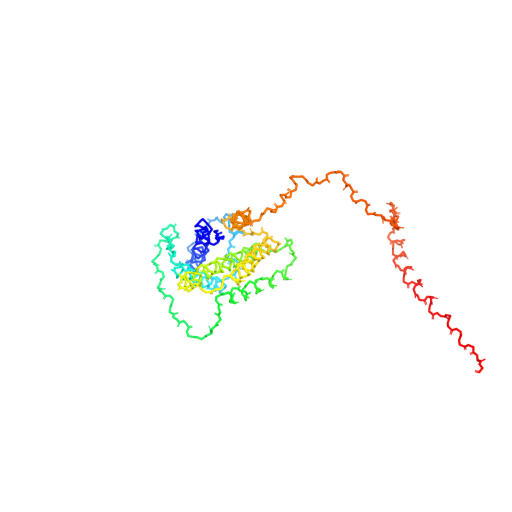ASP A N 1
ATOM 2009 C CA . ASP A 1 264 ? 27.341 -9.865 55.745 1.00 55.19 264 ASP A CA 1
ATOM 2010 C C . ASP A 1 264 ? 28.647 -9.655 54.952 1.00 55.19 264 ASP A C 1
ATOM 2012 O O . ASP A 1 264 ? 29.250 -10.571 54.395 1.00 55.19 264 ASP A O 1
ATOM 2016 N N . MET A 1 265 ? 29.096 -8.399 54.891 1.00 59.84 265 MET A N 1
ATOM 2017 C CA . MET A 1 265 ? 30.489 -8.044 54.583 1.00 59.84 265 MET A CA 1
ATOM 2018 C C . MET A 1 265 ? 31.122 -7.461 55.851 1.00 59.84 265 MET A C 1
ATOM 2020 O O . MET A 1 265 ? 31.251 -6.248 56.017 1.00 59.84 265 MET A O 1
ATOM 2024 N N . ASP A 1 266 ? 31.470 -8.373 56.757 1.00 62.75 266 ASP A N 1
ATOM 2025 C CA . ASP A 1 266 ? 32.246 -8.154 57.976 1.00 62.75 266 ASP A CA 1
ATOM 2026 C C . ASP A 1 266 ? 33.651 -7.627 57.619 1.00 62.75 266 ASP A C 1
ATOM 2028 O O . ASP A 1 266 ? 34.558 -8.375 57.248 1.00 62.75 266 ASP A O 1
ATOM 2032 N N . LEU A 1 267 ? 33.822 -6.303 57.672 1.00 62.91 267 LEU A N 1
ATOM 2033 C CA . LEU A 1 267 ? 35.132 -5.655 57.665 1.00 62.91 267 LEU A CA 1
ATOM 2034 C C . LEU A 1 267 ? 35.675 -5.659 59.097 1.00 62.91 267 LEU A C 1
ATOM 2036 O O . LEU A 1 267 ? 35.495 -4.702 59.853 1.00 62.91 267 LEU A O 1
ATOM 2040 N N . GLY A 1 268 ? 36.336 -6.758 59.458 1.00 64.06 268 GLY A N 1
ATOM 2041 C CA . GLY A 1 268 ? 37.112 -6.857 60.691 1.00 64.06 268 GLY A CA 1
ATOM 2042 C C . GLY A 1 268 ? 38.285 -5.857 60.730 1.00 64.06 268 GLY A C 1
ATOM 2043 O O . GLY A 1 268 ? 38.764 -5.431 59.674 1.00 64.06 268 GLY A O 1
ATOM 2044 N N . PRO A 1 269 ? 38.765 -5.471 61.928 1.00 71.94 269 PRO A N 1
ATOM 2045 C CA . PRO A 1 269 ? 39.855 -4.516 62.079 1.00 71.94 269 PRO A CA 1
ATOM 2046 C C . PRO A 1 269 ? 41.205 -5.228 62.227 1.00 71.94 269 PRO A C 1
ATOM 2048 O O . PRO A 1 269 ? 41.303 -6.119 63.063 1.00 71.94 269 PRO A O 1
ATOM 2051 N N . GLU A 1 270 ? 42.233 -4.769 61.506 1.00 50.44 270 GLU A N 1
ATOM 2052 C CA . GLU A 1 270 ? 43.612 -4.572 62.006 1.00 50.44 270 GLU A CA 1
ATOM 2053 C C . GLU A 1 270 ? 44.305 -3.451 61.216 1.00 50.44 270 GLU A C 1
ATOM 2055 O O . GLU A 1 270 ? 44.232 -3.462 59.964 1.00 50.44 270 GLU A O 1
#

Foldseek 3Di:
DALLVDVVLLLLLLVLLLQLLLLLVVLLVVPPDDDDDDDDDPPVQQHLNVVDNVVSVLSNVLSLVLNVLSVLLVDDRPSVVRDPDDDDDDDDPPPDDPQDSLNSLVVSLVVLLVVQVVDDLVPRRLSSLQSNLSSLSSNLSSLSSVVSSVVVVVVPDPDDPPPVVVVSVVSLVVSLVSLVCSCVRSVQGDDVGGPVSSVVSVVSSVVVVVVPDPPPPDPPDDPPPDPCPPPCPDDDDDDPDDDPVNVVVVVVVVVPVVVVVPPPPDPDDD